Protein AF-A0A933WXY2-F1 (afdb_monomer)

Secondary structure (DSSP, 8-state):
------------------------------PPPPP-----GGGHHHHHHHHHHHHHHHTT--------PPPPPEEEEEEETTEEEEEETTEEEE--S-EEETTTEEE-TTSEEEETTS--EEPPTT-EEETTSEEE-TTS-EEESS-EEEEETTEEEEEETTEEEE-SS-EE-TTS-EE-TTSEEE-TTS-EEEPPTT-EEETTSPEEPPPEEEEEETTEEEEEETTEEEEE-TT-EEE-TTS-EEETTSEEE-TTS-EEEPPTT-EEEE---------------

pLDDT: mean 83.5, std 20.02, range [39.94, 98.56]

Nearest PDB structures (foldseek):
  8rjf-assembly1_C  TM=3.243E-01  e=5.105E+00  Caulobacter vibrioides NA1000
  4j7b-assembly2_E  TM=2.618E-01  e=3.522E+00  Danio rerio
  8rkd-assembly1_B  TM=2.379E-01  e=9.647E+00  Caulobacter vibrioides NA1000

Sequence (285 aa):
MRINQSQLQDHAAVAASRQSAAIFGFQASKHGALPRRRYGVLGSLYQKVLLGILAALCGLLSPLAAADLPPASIEKVMLKEGRLLVVQAGNTRPADAEVVLPQDIRVATNASFRVKDGKPRPLSEGQVLGADGMLTSPDGSVVPVVDHVAVRSGQVTLTKDGESAAVSADVPLGDGSKITRDGYHVAAAGSRVKLLDGQMFKLDGQPIASADTVTLRGGAVRVQKDGSQFAVARGRSLMMNDGTKVFGDGYVVFRDGRTQRLSEGEILTVQGVTRTQSGSRGAGY

Radius of gyration: 31.33 Å; Cα contacts (8 Å, |Δi|>4): 503; chains: 1; bounding box: 113×52×78 Å

Foldseek 3Di:
DDDDDDDDDDDDDDDDDDDDDDDPPPDDDPDDDDDDDDDDPPCVPVVVVVVVVVVVVVVPPDPPPPPCDPQFAWFKWAQAPQFIWTATPNDIDTDPAWDAAPQRWIAGRNQWIFHNPADIDHHDHGWMQGSLQWIADLVRAIDHQAWKWFQAPQFIWTADSNDIDTDPAWQAAQQRWIQGRRQWTQHNVGDIDHDDHQWMAHSNGHTDATWWKWAQAPQWIWIQASHYIDTADAPGWDAHQQRWIAHGRQWIQGPVRDIDRDDHSDMDTDGHDPPPVPPPPDPDD

Mean predicted aligned error: 12.25 Å

Structure (mmCIF, N/CA/C/O backbone):
data_AF-A0A933WXY2-F1
#
_entry.id   AF-A0A933WXY2-F1
#
loop_
_atom_site.group_PDB
_atom_site.id
_atom_site.type_symbol
_atom_site.label_atom_id
_atom_site.label_alt_id
_atom_site.label_comp_id
_atom_site.label_asym_id
_atom_site.label_entity_id
_atom_site.label_seq_id
_atom_site.pdbx_PDB_ins_code
_atom_site.Cartn_x
_atom_site.Cartn_y
_atom_site.Cartn_z
_atom_site.occupancy
_atom_site.B_iso_or_equiv
_atom_site.auth_seq_id
_atom_site.auth_comp_id
_atom_site.auth_asym_id
_atom_site.auth_atom_id
_atom_site.pdbx_PDB_model_num
ATOM 1 N N . MET A 1 1 ? -45.423 -6.480 -37.011 1.00 45.75 1 MET A N 1
ATOM 2 C CA . MET A 1 1 ? -44.654 -5.500 -37.805 1.00 45.75 1 MET A CA 1
ATOM 3 C C . MET A 1 1 ? -43.192 -5.943 -37.760 1.00 45.75 1 MET A C 1
ATOM 5 O O . MET A 1 1 ? -42.583 -5.864 -36.705 1.00 45.75 1 MET A O 1
ATOM 9 N N . ARG A 1 2 ? -42.704 -6.589 -38.829 1.00 44.38 2 ARG A N 1
ATOM 10 C CA . ARG A 1 2 ? -41.343 -7.146 -38.964 1.00 44.38 2 ARG A CA 1
ATOM 11 C C . ARG A 1 2 ? -40.551 -6.217 -39.883 1.00 44.38 2 ARG A C 1
ATOM 13 O O . ARG A 1 2 ? -41.074 -5.874 -40.939 1.00 44.38 2 ARG A O 1
ATOM 20 N N . ILE A 1 3 ? -39.334 -5.835 -39.502 1.00 50.91 3 ILE A N 1
ATOM 21 C CA . ILE A 1 3 ? -38.398 -5.120 -40.380 1.00 50.91 3 ILE A CA 1
ATOM 22 C C . ILE A 1 3 ? -37.092 -5.920 -40.433 1.00 50.91 3 ILE A C 1
ATOM 24 O O . ILE A 1 3 ? -36.619 -6.427 -39.417 1.00 50.91 3 ILE A O 1
ATOM 28 N N . ASN A 1 4 ? -36.617 -6.094 -41.665 1.00 45.25 4 ASN A N 1
ATOM 29 C CA . ASN A 1 4 ? -35.664 -7.084 -42.155 1.00 45.25 4 ASN A CA 1
ATOM 30 C C . ASN A 1 4 ? -34.207 -6.851 -41.729 1.00 45.25 4 ASN A C 1
ATOM 32 O O . ASN A 1 4 ? -33.659 -5.768 -41.914 1.00 45.25 4 ASN A O 1
ATOM 36 N N . GLN A 1 5 ? -33.566 -7.941 -41.300 1.00 50.25 5 GLN A N 1
ATOM 37 C CA . GLN A 1 5 ? -32.127 -8.182 -41.393 1.00 50.25 5 GLN A CA 1
ATOM 38 C C . GLN A 1 5 ? -31.816 -8.803 -42.763 1.00 50.25 5 GLN A C 1
ATOM 40 O O . GLN A 1 5 ? -31.960 -10.008 -42.934 1.00 50.25 5 GLN A O 1
ATOM 45 N N . SER A 1 6 ? -31.405 -8.000 -43.738 1.00 53.59 6 SER A N 1
ATOM 46 C CA . SER A 1 6 ? -30.645 -8.444 -44.918 1.00 53.59 6 SER A CA 1
ATOM 47 C C . SER A 1 6 ? -30.368 -7.225 -45.787 1.00 53.59 6 SER A C 1
ATOM 49 O O . SER A 1 6 ? -31.298 -6.462 -46.023 1.00 53.59 6 SER A O 1
ATOM 51 N N . GLN A 1 7 ? -29.151 -7.125 -46.324 1.00 47.25 7 GLN A N 1
ATOM 52 C CA . GLN A 1 7 ? -28.630 -6.079 -47.222 1.00 47.25 7 GLN A CA 1
ATOM 53 C C . GLN A 1 7 ? -27.861 -4.948 -46.530 1.00 47.25 7 GLN A C 1
ATOM 55 O O . GLN A 1 7 ? -28.384 -3.874 -46.266 1.00 47.25 7 GLN A O 1
ATOM 60 N N . LEU A 1 8 ? -26.575 -5.202 -46.274 1.00 49.22 8 LEU A N 1
ATOM 61 C CA . LEU A 1 8 ? -25.481 -4.577 -47.034 1.00 49.22 8 LEU A CA 1
ATOM 62 C C . LEU A 1 8 ? -24.153 -5.182 -46.549 1.00 49.22 8 LEU A C 1
ATOM 64 O O . LEU A 1 8 ? -23.466 -4.655 -45.678 1.00 49.22 8 LEU A O 1
ATOM 68 N N . GLN A 1 9 ? -23.855 -6.364 -47.091 1.00 51.28 9 GLN A N 1
ATOM 69 C CA . GLN A 1 9 ? -22.476 -6.764 -47.358 1.00 51.28 9 GLN A CA 1
ATOM 70 C C . GLN A 1 9 ? -21.970 -5.966 -48.572 1.00 51.28 9 GLN A C 1
ATOM 72 O O . GLN A 1 9 ? -22.778 -5.465 -49.349 1.00 51.28 9 GLN A O 1
ATOM 77 N N . ASP A 1 10 ? -20.645 -5.926 -48.704 1.00 43.97 10 ASP A N 1
ATOM 78 C CA . ASP A 1 10 ? -19.838 -5.452 -49.838 1.00 43.97 10 ASP A CA 1
ATOM 79 C C . ASP A 1 10 ? -19.224 -4.064 -49.661 1.00 43.97 10 ASP A C 1
ATOM 81 O O . ASP A 1 10 ? -19.810 -3.051 -50.005 1.00 43.97 10 ASP A O 1
ATOM 85 N N . HIS A 1 11 ? -17.987 -4.043 -49.157 1.00 47.06 11 HIS A N 1
ATOM 86 C CA . HIS A 1 11 ? -16.851 -3.485 -49.898 1.00 47.06 11 HIS A CA 1
ATOM 87 C C . HIS A 1 11 ? -15.552 -4.109 -49.372 1.00 47.06 11 HIS A C 1
ATOM 89 O O . HIS A 1 11 ? -15.035 -3.773 -48.306 1.00 47.06 11 HIS A O 1
ATOM 95 N N . ALA A 1 12 ? -15.054 -5.072 -50.144 1.00 39.94 12 ALA A N 1
ATOM 96 C CA . ALA A 1 12 ? -13.735 -5.659 -50.007 1.00 39.94 12 ALA A CA 1
ATOM 97 C C . ALA A 1 12 ? -12.639 -4.728 -50.566 1.00 39.94 12 ALA A C 1
ATOM 99 O O . ALA A 1 12 ? -12.823 -4.091 -51.598 1.00 39.94 12 ALA A O 1
ATOM 100 N N . ALA A 1 13 ? -11.495 -4.744 -49.874 1.00 43.50 13 ALA A N 1
ATOM 101 C CA . ALA A 1 13 ? -10.118 -4.715 -50.381 1.00 43.50 13 ALA A CA 1
ATOM 102 C C . ALA A 1 13 ? -9.686 -3.662 -51.428 1.00 43.50 13 ALA A C 1
ATOM 104 O O . ALA A 1 13 ? -9.945 -3.837 -52.611 1.00 43.50 13 ALA A O 1
ATOM 105 N N . VAL A 1 14 ? -8.806 -2.726 -51.025 1.00 45.62 14 VAL A N 1
ATOM 106 C CA . VAL A 1 14 ? -7.721 -2.194 -51.883 1.00 45.62 14 VAL A CA 1
ATOM 107 C C . VAL A 1 14 ? -6.461 -1.871 -51.055 1.00 45.62 14 VAL A C 1
ATOM 109 O O . VAL A 1 14 ? -6.464 -1.032 -50.163 1.00 45.62 14 VAL A O 1
ATOM 112 N N . ALA A 1 15 ? -5.403 -2.607 -51.394 1.00 39.97 15 ALA A N 1
ATOM 113 C CA . ALA A 1 15 ? -3.960 -2.347 -51.367 1.00 39.97 15 ALA A CA 1
ATOM 114 C C . ALA A 1 15 ? -3.371 -0.995 -50.886 1.00 39.97 15 ALA A C 1
ATOM 116 O O . ALA A 1 15 ? -3.741 0.063 -51.379 1.00 39.97 15 ALA A O 1
ATOM 117 N N . ALA A 1 16 ? -2.294 -1.099 -50.088 1.00 43.72 16 ALA A N 1
ATOM 118 C CA . ALA A 1 16 ? -0.993 -0.392 -50.197 1.00 43.72 16 ALA A CA 1
ATOM 119 C C . ALA A 1 16 ? -0.156 -0.797 -48.956 1.00 43.72 16 ALA A C 1
ATOM 121 O O . ALA A 1 16 ? -0.519 -0.446 -47.844 1.00 43.72 16 ALA A O 1
ATOM 122 N N . SER A 1 17 ? 0.893 -1.632 -48.962 1.00 48.19 17 SER A N 1
ATOM 123 C CA . SER A 1 17 ? 2.092 -1.705 -49.807 1.00 48.19 17 SER A CA 1
ATOM 124 C C . SER A 1 17 ? 2.595 -0.339 -50.255 1.00 48.19 17 SER A C 1
ATOM 126 O O . SER A 1 17 ? 2.174 0.138 -51.306 1.00 48.19 17 SER A O 1
ATOM 128 N N . ARG A 1 18 ? 3.506 0.259 -49.470 1.00 44.09 18 ARG A N 1
ATOM 129 C CA . ARG A 1 18 ? 4.791 0.818 -49.939 1.00 44.09 18 ARG A CA 1
ATOM 130 C C . ARG A 1 18 ? 5.526 1.615 -48.851 1.00 44.09 18 ARG A C 1
ATOM 132 O O . ARG A 1 18 ? 4.967 2.502 -48.229 1.00 44.09 18 ARG A O 1
ATOM 139 N N . GLN A 1 19 ? 6.825 1.322 -48.771 1.00 45.38 19 GLN A N 1
ATOM 140 C CA . GLN A 1 19 ? 7.928 2.275 -48.588 1.00 45.38 19 GLN A CA 1
ATOM 141 C C . GLN A 1 19 ? 8.078 2.981 -47.232 1.00 45.38 19 GLN A C 1
ATOM 143 O O . GLN A 1 19 ? 7.444 3.992 -46.960 1.00 45.38 19 GLN A O 1
ATOM 148 N N . SER A 1 20 ? 9.084 2.548 -46.467 1.00 42.75 20 SER A N 1
ATOM 149 C CA . SER A 1 20 ? 10.122 3.453 -45.939 1.00 42.75 20 SER A CA 1
ATOM 150 C C . SER A 1 20 ? 11.335 2.647 -45.475 1.00 42.75 20 SER A C 1
ATOM 152 O O . SER A 1 20 ? 11.522 2.365 -44.297 1.00 42.75 20 SER A O 1
ATOM 154 N N . ALA A 1 21 ? 12.162 2.260 -46.445 1.00 43.56 21 ALA A N 1
ATOM 155 C CA . ALA A 1 21 ? 13.568 1.976 -46.212 1.00 43.56 21 ALA A CA 1
ATOM 156 C C . ALA A 1 21 ? 14.329 3.302 -46.380 1.00 43.56 21 ALA A C 1
ATOM 158 O O . ALA A 1 21 ? 14.581 3.730 -47.502 1.00 43.56 21 ALA A O 1
ATOM 159 N N . ALA A 1 22 ? 14.650 3.967 -45.272 1.00 49.91 22 ALA A N 1
ATOM 160 C CA . ALA A 1 22 ? 15.684 5.001 -45.209 1.00 49.91 22 ALA A CA 1
ATOM 161 C C . ALA A 1 22 ? 16.888 4.336 -44.522 1.00 49.91 22 ALA A C 1
ATOM 163 O O . ALA A 1 22 ? 16.836 4.025 -43.338 1.00 49.91 22 ALA A O 1
ATOM 164 N N . ILE A 1 23 ? 17.872 3.820 -45.260 1.00 50.62 23 ILE A N 1
ATOM 165 C CA . ILE A 1 23 ? 19.035 4.563 -45.775 1.00 50.62 23 ILE A CA 1
ATOM 166 C C . ILE A 1 23 ? 19.592 5.518 -44.707 1.00 50.62 23 ILE A C 1
ATOM 168 O O . ILE A 1 23 ? 19.509 6.734 -44.831 1.00 50.62 23 ILE A O 1
ATOM 172 N N . PHE A 1 24 ? 20.187 4.956 -43.653 1.00 48.91 24 PHE A N 1
ATOM 173 C CA . PHE A 1 24 ? 21.208 5.655 -42.875 1.00 48.91 24 PHE A CA 1
ATOM 174 C C . PHE A 1 24 ? 22.576 5.273 -43.441 1.00 48.91 24 PHE A C 1
ATOM 176 O O . PHE A 1 24 ? 23.145 4.229 -43.124 1.00 48.91 24 PHE A O 1
ATOM 183 N N . GLY A 1 25 ? 23.070 6.117 -44.348 1.00 46.44 25 GLY A N 1
ATOM 184 C CA . GLY A 1 25 ? 24.440 6.065 -44.835 1.00 46.44 25 GLY A CA 1
ATOM 185 C C . GLY A 1 25 ? 25.398 6.444 -43.710 1.00 46.44 25 GLY A C 1
ATOM 186 O O . GLY A 1 25 ? 25.495 7.609 -43.333 1.00 46.44 25 GLY A O 1
ATOM 187 N N . PHE A 1 26 ? 26.103 5.453 -43.172 1.00 48.25 26 PHE A N 1
ATOM 188 C CA . PHE A 1 26 ? 27.198 5.657 -42.233 1.00 48.25 26 PHE A CA 1
ATOM 189 C C . PHE A 1 26 ? 28.412 6.177 -43.017 1.00 48.25 26 PHE A C 1
ATOM 191 O O . PHE A 1 26 ? 29.132 5.427 -43.676 1.00 48.25 26 PHE A O 1
ATOM 198 N N . GLN A 1 27 ? 28.590 7.496 -43.012 1.00 55.31 27 GLN A N 1
ATOM 199 C CA . GLN A 1 27 ? 29.701 8.174 -43.667 1.00 55.31 27 GLN A CA 1
ATOM 200 C C . GLN A 1 27 ? 30.961 7.994 -42.805 1.00 55.31 27 GLN A C 1
ATOM 202 O O . GLN A 1 27 ? 31.175 8.706 -41.827 1.00 55.31 27 GLN A O 1
ATOM 207 N N . ALA A 1 28 ? 31.790 7.005 -43.147 1.00 51.34 28 ALA A N 1
ATOM 208 C CA . ALA A 1 28 ? 33.095 6.801 -42.528 1.00 51.34 28 ALA A CA 1
ATOM 209 C C . ALA A 1 28 ? 34.026 7.974 -42.883 1.00 51.34 28 ALA A C 1
ATOM 211 O O . ALA A 1 28 ? 34.530 8.073 -44.007 1.00 51.34 28 ALA A O 1
ATOM 212 N N . SER A 1 29 ? 34.250 8.882 -41.932 1.00 54.03 29 SER A N 1
ATOM 213 C CA . SER A 1 29 ? 35.269 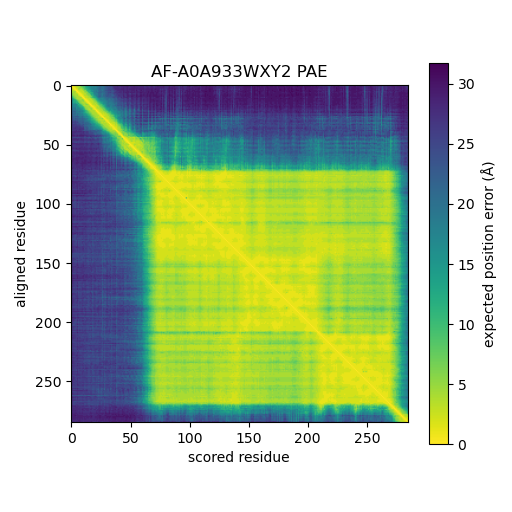9.918 -42.060 1.00 54.03 29 SER A CA 1
ATOM 214 C C . SER A 1 29 ? 36.652 9.266 -41.981 1.00 54.03 29 SER A C 1
ATOM 216 O O . SER A 1 29 ? 37.044 8.637 -40.998 1.00 54.03 29 SER A O 1
ATOM 218 N N . LYS A 1 30 ? 37.404 9.381 -43.078 1.00 57.28 30 LYS A N 1
ATOM 219 C CA . LYS A 1 30 ? 38.818 9.014 -43.144 1.00 57.28 30 LYS A CA 1
ATOM 220 C C . LYS A 1 30 ? 39.591 9.908 -42.175 1.00 57.28 30 LYS A C 1
ATOM 222 O O . LYS A 1 30 ? 39.816 11.082 -42.461 1.00 57.28 30 LYS A O 1
ATOM 227 N N . HIS A 1 31 ? 40.008 9.349 -41.044 1.00 51.06 31 HIS A N 1
ATOM 228 C CA . HIS A 1 31 ? 40.988 9.977 -40.168 1.00 51.06 31 HIS A CA 1
ATOM 229 C C . HIS A 1 31 ? 42.294 10.197 -40.940 1.00 51.06 31 HIS A C 1
ATOM 231 O O . HIS A 1 31 ? 42.936 9.252 -41.401 1.00 51.06 31 HIS A O 1
ATOM 237 N N . GLY A 1 32 ? 42.659 11.469 -41.102 1.00 54.44 32 GLY A N 1
ATOM 238 C CA . GLY A 1 32 ? 43.923 11.891 -41.685 1.00 54.44 32 GLY A CA 1
ATOM 239 C C . GLY A 1 32 ? 45.102 11.355 -40.877 1.00 54.44 32 GLY A C 1
ATOM 240 O O . GLY A 1 32 ? 45.173 11.522 -39.660 1.00 54.44 32 GLY A O 1
ATOM 241 N N . ALA A 1 33 ? 46.028 10.704 -41.576 1.00 55.53 33 ALA A N 1
ATOM 242 C CA . ALA A 1 33 ? 47.300 10.270 -41.029 1.00 55.53 33 ALA A CA 1
ATOM 243 C C . ALA A 1 33 ? 48.138 11.498 -40.641 1.00 55.53 33 ALA A C 1
ATOM 245 O O . ALA A 1 33 ? 48.492 12.317 -41.490 1.00 55.53 33 ALA A O 1
ATOM 246 N N . LEU A 1 34 ? 48.454 11.624 -39.352 1.00 63.62 34 LEU A N 1
ATOM 247 C CA . LEU A 1 34 ? 49.356 12.659 -38.860 1.00 63.62 34 LEU A CA 1
ATOM 248 C C . LEU A 1 34 ? 50.803 12.382 -39.316 1.00 63.62 34 LEU A C 1
ATOM 250 O O . LEU A 1 34 ? 51.242 11.227 -39.338 1.00 63.62 34 LEU A O 1
ATOM 254 N N . PRO A 1 35 ? 51.573 13.430 -39.655 1.00 58.28 35 PRO A N 1
ATOM 255 C CA . PRO A 1 35 ? 52.952 13.295 -40.100 1.00 58.28 35 PRO A CA 1
ATOM 256 C C . PRO A 1 35 ? 53.854 12.778 -38.971 1.00 58.28 35 PRO A C 1
ATOM 258 O O . PRO A 1 35 ? 53.961 13.376 -37.899 1.00 58.28 35 PRO A O 1
ATOM 261 N N . ARG A 1 36 ? 54.561 11.673 -39.238 1.00 50.62 36 ARG A N 1
ATOM 262 C CA . ARG A 1 36 ? 55.622 11.138 -38.372 1.00 50.62 36 ARG A CA 1
ATOM 263 C C . ARG A 1 36 ? 56.812 12.105 -38.345 1.00 50.62 36 ARG A C 1
ATOM 265 O O . ARG A 1 36 ? 57.709 12.019 -39.183 1.00 50.62 36 ARG A O 1
ATOM 272 N N . ARG A 1 37 ? 56.844 13.013 -37.364 1.00 51.78 37 ARG A N 1
ATOM 273 C CA . ARG A 1 37 ? 58.053 13.775 -37.010 1.00 51.78 37 ARG A CA 1
ATOM 274 C C . ARG A 1 37 ? 59.090 12.822 -36.410 1.00 51.78 37 ARG A C 1
ATOM 276 O O . ARG A 1 37 ? 58.864 12.221 -35.364 1.00 51.78 37 ARG A O 1
ATOM 283 N N . ARG A 1 38 ? 60.232 12.692 -37.089 1.00 53.84 38 ARG A N 1
ATOM 284 C CA . ARG A 1 38 ? 61.432 12.019 -36.575 1.00 53.84 38 ARG A CA 1
ATOM 285 C C . ARG A 1 38 ? 62.020 12.871 -35.448 1.00 53.84 38 ARG A C 1
ATOM 287 O O . ARG A 1 38 ? 62.664 13.880 -35.717 1.00 53.84 38 ARG A O 1
ATOM 294 N N . TYR A 1 39 ? 61.771 12.484 -34.200 1.00 53.44 39 TYR A N 1
ATOM 295 C CA . TYR A 1 39 ? 62.457 13.063 -33.048 1.00 53.44 39 TYR A CA 1
ATOM 296 C C . TYR A 1 39 ? 63.877 12.496 -32.980 1.00 53.44 39 TYR A C 1
ATOM 298 O O . TYR A 1 39 ? 64.077 11.287 -32.880 1.00 53.44 39 TYR A O 1
ATOM 306 N N . GLY A 1 40 ? 64.854 13.393 -33.120 1.00 52.75 40 GLY A N 1
ATOM 307 C CA . GLY A 1 40 ? 66.278 13.098 -33.038 1.00 52.75 40 GLY A CA 1
ATOM 308 C C . GLY A 1 40 ? 66.719 12.669 -31.637 1.00 52.75 40 GLY A C 1
ATOM 309 O O . GLY A 1 40 ? 66.047 12.905 -30.636 1.00 52.75 40 GLY A O 1
ATOM 310 N N . VAL A 1 41 ? 67.900 12.059 -31.599 1.00 55.28 41 VAL A N 1
ATOM 311 C CA . VAL A 1 41 ? 68.525 11.287 -30.507 1.00 55.28 41 VAL A CA 1
ATOM 312 C C . VAL A 1 41 ? 68.841 12.109 -29.231 1.00 55.28 41 VAL A C 1
ATOM 314 O O . VAL A 1 41 ? 69.407 11.590 -28.276 1.00 55.28 41 VAL A O 1
ATOM 317 N N . LEU A 1 42 ? 68.399 13.369 -29.138 1.00 50.91 42 LEU A N 1
ATOM 318 C CA . LEU A 1 42 ? 68.563 14.228 -27.953 1.00 50.91 42 LEU A CA 1
ATOM 319 C C . LEU A 1 42 ? 67.476 14.053 -26.864 1.00 50.91 42 LEU A C 1
ATOM 321 O O . LEU A 1 42 ? 67.506 14.752 -25.855 1.00 50.91 42 LEU A O 1
ATOM 325 N N . GLY A 1 43 ? 66.521 13.128 -27.023 1.00 49.03 43 GLY A N 1
ATOM 326 C CA . GLY A 1 43 ? 65.426 12.904 -26.057 1.00 49.03 43 GLY A CA 1
ATOM 327 C C . GLY A 1 43 ? 65.734 11.954 -24.885 1.00 49.03 43 GLY A C 1
ATOM 328 O O . GLY A 1 43 ? 64.938 11.852 -23.954 1.00 49.03 43 GLY A O 1
ATOM 329 N N . SER A 1 44 ? 66.877 11.259 -24.906 1.00 52.75 44 SER A N 1
ATOM 330 C CA . SER A 1 44 ? 67.155 10.131 -23.995 1.00 52.75 44 SER A CA 1
ATOM 331 C C . SER A 1 44 ? 67.401 10.541 -22.534 1.00 52.75 44 SER A C 1
ATOM 333 O O . SER A 1 44 ? 67.026 9.808 -21.618 1.00 52.75 44 SER A O 1
ATOM 335 N N . LEU A 1 45 ? 67.973 11.728 -22.282 1.00 54.50 45 LEU A N 1
ATOM 336 C CA . LEU A 1 45 ? 68.198 12.200 -20.907 1.00 54.50 45 LEU A CA 1
ATOM 337 C C . LEU A 1 45 ? 66.945 12.833 -20.281 1.00 54.50 45 LEU A C 1
ATOM 339 O O . LEU A 1 45 ? 66.630 12.539 -19.129 1.00 54.50 45 LEU A O 1
ATOM 343 N N . TYR A 1 46 ? 66.188 13.636 -21.037 1.00 54.72 46 TYR A N 1
ATOM 344 C CA . TYR A 1 46 ? 64.961 14.270 -20.530 1.00 54.72 46 TYR A CA 1
ATOM 345 C C . TYR A 1 46 ? 63.854 13.253 -20.228 1.00 54.72 46 TYR A C 1
ATOM 347 O O . TYR A 1 46 ? 63.130 13.410 -19.247 1.00 54.72 46 TYR A O 1
ATOM 355 N N . GLN A 1 47 ? 63.763 12.169 -21.005 1.00 55.22 47 GLN A N 1
ATOM 356 C CA . GLN A 1 47 ? 62.791 11.105 -20.760 1.00 55.22 47 GLN A CA 1
ATOM 357 C C . GLN A 1 47 ? 63.049 10.370 -19.437 1.00 55.22 47 GLN A C 1
ATOM 359 O O . GLN A 1 47 ? 62.094 10.018 -18.756 1.00 55.22 47 GLN A O 1
ATOM 364 N N . LYS A 1 48 ? 64.313 10.189 -19.024 1.00 56.16 48 LYS A N 1
ATOM 365 C CA . LYS A 1 48 ? 64.649 9.518 -17.754 1.00 56.16 48 LYS A CA 1
ATOM 366 C C . LYS A 1 48 ? 64.367 10.391 -16.527 1.00 56.16 48 LYS A C 1
ATOM 368 O O . LYS A 1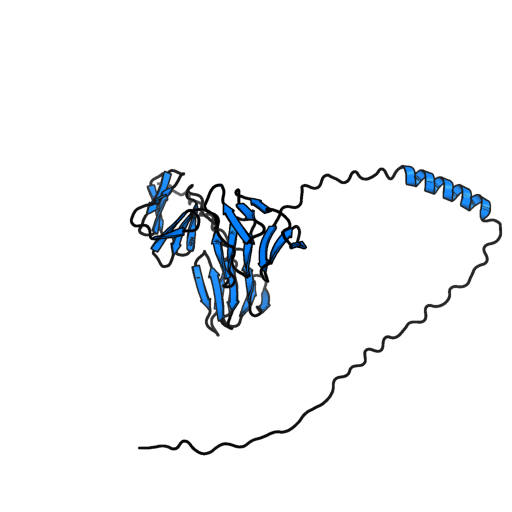 48 ? 63.908 9.870 -15.516 1.00 56.16 48 LYS A O 1
ATOM 373 N N . VAL A 1 49 ? 64.569 11.708 -16.626 1.00 59.69 49 VAL A N 1
ATOM 374 C CA . VAL A 1 49 ? 64.254 12.650 -15.534 1.00 59.69 49 VAL A CA 1
ATOM 375 C C . VAL A 1 49 ? 62.739 12.848 -15.388 1.00 59.69 49 VAL A C 1
ATOM 377 O O . VAL A 1 49 ? 62.229 12.840 -14.269 1.00 59.69 49 VAL A O 1
ATOM 380 N N . LEU A 1 50 ? 61.993 12.923 -16.498 1.00 56.03 50 LEU A N 1
ATOM 381 C CA . LEU A 1 50 ? 60.528 13.009 -16.467 1.00 56.03 50 LEU A CA 1
ATOM 382 C C . LEU A 1 50 ? 59.882 11.717 -15.923 1.00 56.03 50 LEU A C 1
ATOM 384 O O . LEU A 1 50 ? 58.922 11.795 -15.160 1.00 56.03 50 LEU A O 1
ATOM 388 N N . LEU A 1 51 ? 60.432 10.536 -16.250 1.00 56.75 51 LEU A N 1
ATOM 389 C CA . LEU A 1 51 ? 59.959 9.252 -15.709 1.00 56.75 51 LEU A CA 1
ATOM 390 C C . LEU A 1 51 ? 60.192 9.141 -14.191 1.00 56.75 51 LEU A C 1
ATOM 392 O O . LEU A 1 51 ? 59.356 8.585 -13.483 1.00 56.75 51 LEU A O 1
ATOM 396 N N . GLY A 1 52 ? 61.298 9.701 -13.685 1.00 59.06 52 GLY A N 1
ATOM 397 C CA . GLY A 1 52 ? 61.600 9.735 -12.251 1.00 59.06 52 GLY A CA 1
ATOM 398 C C . GLY A 1 52 ? 60.644 10.627 -11.453 1.00 59.06 52 GLY A C 1
ATOM 399 O O . GLY A 1 52 ? 60.180 10.229 -10.387 1.00 59.06 52 GLY A O 1
ATOM 400 N N . ILE A 1 53 ? 60.278 11.797 -11.992 1.00 59.59 53 ILE A N 1
ATOM 401 C CA . ILE A 1 53 ? 59.317 12.711 -11.347 1.00 59.59 53 ILE A CA 1
ATOM 402 C C . ILE A 1 53 ? 57.888 12.141 -11.406 1.00 59.59 53 ILE A C 1
ATOM 404 O O . ILE A 1 53 ? 57.146 12.256 -10.433 1.00 59.59 53 ILE A O 1
ATOM 408 N N . LEU A 1 54 ? 57.509 11.453 -12.492 1.00 53.75 54 LEU A N 1
ATOM 409 C CA . LEU A 1 54 ? 56.200 10.795 -12.599 1.00 53.75 54 LEU A CA 1
ATOM 410 C C . LEU A 1 54 ? 56.058 9.607 -11.626 1.00 53.75 54 LEU A C 1
ATOM 412 O O . LEU A 1 54 ? 54.990 9.408 -11.048 1.00 53.75 54 LEU A O 1
ATOM 416 N N . ALA A 1 55 ? 57.137 8.851 -11.393 1.00 57.28 55 ALA A N 1
ATOM 417 C CA . ALA A 1 55 ? 57.165 7.773 -10.402 1.00 57.28 55 ALA A CA 1
ATOM 418 C C . ALA A 1 55 ? 57.105 8.304 -8.957 1.00 57.28 55 ALA A C 1
ATOM 420 O O . ALA A 1 55 ? 56.424 7.716 -8.119 1.00 57.28 55 ALA A O 1
ATOM 421 N N . ALA A 1 56 ? 57.740 9.449 -8.676 1.00 55.25 56 ALA A N 1
ATOM 422 C CA . ALA A 1 56 ? 57.652 10.108 -7.372 1.00 55.25 56 ALA A CA 1
ATOM 423 C C . ALA A 1 56 ? 56.257 10.707 -7.096 1.00 55.25 56 ALA A C 1
ATOM 425 O O . ALA A 1 56 ? 55.816 10.716 -5.949 1.00 55.25 56 ALA A O 1
ATOM 426 N N . LEU A 1 57 ? 55.521 11.137 -8.131 1.00 51.88 57 LEU A N 1
ATOM 427 C CA . LEU A 1 57 ? 54.139 11.613 -7.985 1.00 51.88 57 LEU A CA 1
ATOM 428 C C . LEU A 1 57 ? 53.118 10.469 -7.815 1.00 51.88 57 LEU A C 1
ATOM 430 O O . LEU A 1 57 ? 52.083 10.665 -7.184 1.00 51.88 57 LEU A O 1
ATOM 434 N N . CYS A 1 58 ? 53.411 9.266 -8.324 1.00 53.94 58 CYS A N 1
ATOM 435 C CA . CYS A 1 58 ? 52.556 8.086 -8.127 1.00 53.94 58 CYS A CA 1
ATOM 436 C C . CYS A 1 58 ? 52.626 7.515 -6.699 1.00 53.94 58 CYS A C 1
ATOM 438 O O . CYS A 1 58 ? 51.701 6.824 -6.283 1.00 53.94 58 CYS A O 1
ATOM 440 N N . GLY A 1 59 ? 53.676 7.828 -5.928 1.00 54.34 59 GLY A N 1
ATOM 441 C CA . GLY A 1 59 ? 53.819 7.398 -4.530 1.00 54.34 59 GLY A CA 1
ATOM 442 C C . GLY A 1 59 ? 52.927 8.141 -3.526 1.00 54.34 59 GLY A C 1
ATOM 443 O O . GLY A 1 59 ? 52.853 7.731 -2.372 1.00 54.34 59 GLY A O 1
ATOM 444 N N . LEU A 1 60 ? 52.245 9.213 -3.949 1.00 52.97 60 LEU A N 1
ATOM 445 C CA . LEU A 1 60 ? 51.288 9.969 -3.125 1.00 52.97 60 LEU A CA 1
ATOM 446 C C . LEU A 1 60 ? 49.819 9.646 -3.440 1.00 52.97 60 LEU A C 1
ATOM 448 O O . LEU A 1 60 ? 48.927 10.182 -2.783 1.00 52.97 60 LEU A O 1
ATOM 452 N N . LEU A 1 61 ? 49.544 8.739 -4.386 1.00 55.12 61 LEU A N 1
ATOM 453 C CA . LEU A 1 61 ? 48.233 8.096 -4.481 1.00 55.12 61 LEU A CA 1
ATOM 454 C C . LEU A 1 61 ? 48.159 6.984 -3.434 1.00 55.12 61 LEU A C 1
ATOM 456 O O . LEU A 1 61 ? 48.230 5.795 -3.743 1.00 55.12 61 LEU A O 1
ATOM 460 N N . SER A 1 62 ? 48.019 7.387 -2.171 1.00 65.31 62 SER A N 1
ATOM 461 C CA . SER A 1 62 ? 47.503 6.499 -1.134 1.00 65.31 62 SER A CA 1
ATOM 462 C C . SER A 1 62 ? 46.243 5.810 -1.668 1.00 65.31 62 SER A C 1
ATOM 464 O O . SER A 1 62 ? 45.441 6.476 -2.337 1.00 65.31 62 SER A O 1
ATOM 466 N N . PRO A 1 63 ? 46.023 4.512 -1.387 1.00 64.44 63 PRO A N 1
ATOM 467 C CA . PRO A 1 63 ? 44.723 3.919 -1.639 1.00 64.44 63 PRO A CA 1
ATOM 468 C C . PRO A 1 63 ? 43.717 4.784 -0.885 1.00 64.44 63 PRO A C 1
ATOM 470 O O . PRO A 1 63 ? 43.793 4.891 0.340 1.00 64.44 63 PRO A O 1
ATOM 473 N N . LEU A 1 64 ? 42.821 5.460 -1.614 1.00 63.19 64 LEU A N 1
ATOM 474 C CA . LEU A 1 64 ? 41.591 5.955 -1.020 1.00 63.19 64 LEU A CA 1
ATOM 475 C C . LEU A 1 64 ? 40.975 4.719 -0.383 1.00 63.19 64 LEU A C 1
ATOM 477 O O . LEU A 1 64 ? 40.490 3.839 -1.095 1.00 63.19 64 LEU A O 1
ATOM 481 N N . ALA A 1 65 ? 41.120 4.613 0.940 1.00 62.94 65 ALA A N 1
ATOM 482 C CA . ALA A 1 65 ? 40.451 3.611 1.734 1.00 62.94 65 ALA A CA 1
ATOM 483 C C . ALA A 1 65 ? 39.013 3.625 1.241 1.00 62.94 65 ALA A C 1
ATOM 485 O O . ALA A 1 65 ? 38.389 4.691 1.245 1.00 62.94 65 ALA A O 1
ATOM 486 N N . ALA A 1 66 ? 38.565 2.494 0.691 1.00 68.44 66 ALA A N 1
ATOM 487 C CA . ALA A 1 66 ? 37.188 2.321 0.287 1.00 68.44 66 ALA A CA 1
ATOM 488 C C . ALA A 1 66 ? 36.374 2.713 1.513 1.00 68.44 66 ALA A C 1
ATOM 490 O O . ALA A 1 66 ? 36.405 2.008 2.522 1.00 68.44 66 ALA A O 1
ATOM 491 N N . ALA A 1 67 ? 35.796 3.916 1.472 1.00 67.75 67 ALA A N 1
ATOM 492 C CA . ALA A 1 67 ? 34.953 4.390 2.542 1.00 67.75 67 ALA A CA 1
ATOM 493 C C . ALA A 1 67 ? 33.920 3.289 2.727 1.00 67.75 67 ALA A C 1
ATOM 495 O O . ALA A 1 67 ? 33.347 2.831 1.734 1.00 67.75 67 ALA A O 1
ATOM 496 N N . ASP A 1 68 ? 33.795 2.816 3.961 1.00 69.81 68 ASP A N 1
ATOM 497 C CA . ASP A 1 68 ? 32.884 1.753 4.355 1.00 69.81 68 ASP A CA 1
ATOM 498 C C . ASP A 1 68 ? 31.465 2.284 4.131 1.00 69.81 68 ASP A C 1
ATOM 500 O O . ASP A 1 68 ? 30.838 2.887 5.004 1.00 69.81 68 ASP A O 1
ATOM 504 N N . LEU A 1 69 ? 31.028 2.239 2.870 1.00 67.94 69 LEU A N 1
ATOM 505 C CA . LEU A 1 69 ? 29.719 2.695 2.468 1.00 67.94 69 LEU A CA 1
ATOM 506 C C . LEU A 1 69 ? 28.750 1.761 3.179 1.00 67.94 69 LEU A C 1
ATOM 508 O O . LEU A 1 69 ? 28.903 0.540 3.064 1.00 67.94 69 LEU A O 1
ATOM 512 N N . PRO A 1 70 ? 27.772 2.310 3.918 1.00 74.25 70 PRO A N 1
ATOM 513 C CA . PRO A 1 70 ? 26.803 1.480 4.600 1.00 74.25 70 PRO A CA 1
ATOM 514 C C . PRO A 1 70 ? 26.204 0.512 3.575 1.00 74.25 70 PRO A C 1
ATOM 516 O O . PRO A 1 70 ? 25.944 0.924 2.436 1.00 74.25 70 PRO A O 1
ATOM 519 N N . PRO A 1 71 ? 26.026 -0.769 3.939 1.00 75.69 71 PRO A N 1
ATOM 520 C CA . PRO A 1 71 ? 25.494 -1.760 3.019 1.00 75.69 71 PRO A CA 1
ATOM 521 C C . PRO A 1 71 ? 24.211 -1.206 2.407 1.00 75.69 71 PRO A C 1
ATOM 523 O O . PRO A 1 71 ? 23.320 -0.761 3.134 1.00 75.69 71 PRO A O 1
ATOM 526 N N . ALA A 1 72 ? 24.154 -1.169 1.073 1.00 83.50 72 ALA A N 1
ATOM 527 C CA . ALA A 1 72 ? 23.025 -0.580 0.365 1.00 83.50 72 ALA A CA 1
ATOM 528 C C . ALA A 1 72 ? 21.726 -1.204 0.891 1.00 83.50 72 ALA A C 1
ATOM 530 O O . ALA A 1 72 ? 21.586 -2.429 0.902 1.00 83.50 72 ALA A O 1
ATOM 531 N N . SER A 1 73 ? 20.794 -0.387 1.372 1.00 92.56 73 SER A N 1
ATOM 532 C CA . SER A 1 73 ? 19.533 -0.895 1.898 1.00 92.56 73 SER A CA 1
ATOM 533 C C . SER A 1 73 ? 18.710 -1.517 0.769 1.00 92.56 73 SER A C 1
ATOM 535 O O . SER A 1 73 ? 18.703 -1.043 -0.368 1.00 92.56 73 SER A O 1
ATOM 537 N N . ILE A 1 74 ? 18.035 -2.623 1.073 1.00 96.31 74 ILE A N 1
ATOM 538 C CA . ILE A 1 74 ? 17.107 -3.252 0.135 1.00 96.31 74 ILE A CA 1
ATOM 539 C C . ILE A 1 74 ? 15.871 -2.361 0.038 1.00 96.31 74 ILE A C 1
ATOM 541 O O . ILE A 1 74 ? 15.284 -2.006 1.057 1.00 96.31 74 ILE A O 1
ATOM 545 N N . GLU A 1 75 ? 15.485 -1.998 -1.182 1.00 96.88 75 GLU A N 1
ATOM 546 C CA . GLU A 1 75 ? 14.376 -1.074 -1.433 1.00 96.88 75 GLU A CA 1
ATOM 547 C C . GLU A 1 75 ? 13.035 -1.806 -1.476 1.00 96.88 75 GLU A C 1
ATOM 549 O O . GLU A 1 75 ? 12.037 -1.334 -0.931 1.00 96.88 75 GLU A O 1
ATOM 554 N N . LYS A 1 76 ? 12.999 -2.955 -2.159 1.00 97.62 76 LYS A N 1
ATOM 555 C CA . LYS A 1 76 ? 11.795 -3.772 -2.330 1.00 97.62 76 LYS A CA 1
ATOM 556 C C . LYS A 1 76 ? 12.131 -5.190 -2.773 1.00 97.62 76 LYS A C 1
ATOM 558 O O . LYS A 1 76 ? 13.190 -5.451 -3.347 1.00 97.62 76 LYS A O 1
ATOM 563 N N . VAL A 1 77 ? 11.176 -6.082 -2.560 1.00 98.31 77 VAL A N 1
ATOM 564 C CA . VAL A 1 77 ? 11.177 -7.462 -3.044 1.00 98.31 77 VAL A CA 1
ATOM 565 C C . VAL A 1 77 ? 9.938 -7.670 -3.911 1.00 98.31 77 VAL A C 1
ATOM 567 O O . VAL A 1 77 ? 8.880 -7.124 -3.614 1.00 98.31 77 VAL A O 1
ATOM 570 N N . MET A 1 78 ? 10.041 -8.432 -4.995 1.00 98.25 78 MET A N 1
ATOM 571 C CA . MET A 1 78 ? 8.900 -8.745 -5.858 1.00 98.25 78 MET A CA 1
ATOM 572 C C . MET A 1 78 ? 8.932 -10.190 -6.333 1.00 98.25 78 MET A C 1
ATOM 574 O O . MET A 1 78 ? 10.007 -10.752 -6.535 1.00 98.25 78 MET A O 1
ATOM 578 N N . LEU A 1 79 ? 7.757 -10.778 -6.535 1.00 98.38 79 LEU A N 1
ATOM 579 C CA . LEU A 1 79 ? 7.627 -12.085 -7.170 1.00 98.38 79 LEU A CA 1
ATOM 580 C C . LEU A 1 79 ? 7.302 -11.880 -8.650 1.00 98.38 79 LEU A C 1
ATOM 582 O O . LEU A 1 79 ? 6.265 -11.300 -8.972 1.00 98.38 79 LEU A O 1
ATOM 586 N N . LYS A 1 80 ? 8.193 -12.326 -9.537 1.00 97.81 80 LYS A N 1
ATOM 587 C CA . LYS A 1 80 ? 7.999 -12.242 -10.986 1.00 97.81 80 LYS A CA 1
ATOM 588 C C . LYS A 1 80 ? 8.443 -13.529 -11.669 1.00 97.81 80 LYS A C 1
ATOM 590 O O . LYS A 1 80 ? 9.554 -13.997 -11.436 1.00 97.81 80 LYS A O 1
ATOM 595 N N . GLU A 1 81 ? 7.594 -14.075 -12.531 1.00 97.19 81 GLU A N 1
ATOM 596 C CA . GLU A 1 81 ? 7.794 -15.336 -13.249 1.00 97.19 81 GLU A CA 1
ATOM 597 C C . GLU A 1 81 ? 8.144 -16.487 -12.287 1.00 97.19 81 GLU A C 1
ATOM 599 O O . GLU A 1 81 ? 9.028 -17.304 -12.551 1.00 97.19 81 GLU A O 1
ATOM 604 N N . GLY A 1 82 ? 7.491 -16.513 -11.117 1.00 96.81 82 GLY A N 1
ATOM 605 C CA . GLY A 1 82 ? 7.765 -17.487 -10.056 1.00 96.81 82 GLY A CA 1
ATOM 606 C C . GLY A 1 82 ? 9.135 -17.339 -9.379 1.00 96.81 82 GLY A C 1
ATOM 607 O O . GLY A 1 82 ? 9.523 -18.210 -8.603 1.00 96.81 82 GLY A O 1
ATOM 608 N N . ARG A 1 83 ? 9.882 -16.261 -9.652 1.00 97.88 83 ARG A N 1
ATOM 609 C CA . ARG A 1 83 ? 11.182 -15.967 -9.035 1.00 97.88 83 ARG A CA 1
ATOM 610 C C . ARG A 1 83 ? 11.084 -14.768 -8.107 1.00 97.88 83 ARG A C 1
ATOM 612 O O . ARG A 1 83 ? 10.552 -13.720 -8.472 1.00 97.88 83 ARG A O 1
ATOM 619 N N . LEU A 1 84 ? 11.644 -14.916 -6.911 1.00 98.50 84 LEU A N 1
ATOM 620 C CA . LEU A 1 84 ? 11.786 -13.811 -5.978 1.00 98.50 84 LEU A CA 1
ATOM 621 C C . LEU A 1 84 ? 12.950 -12.920 -6.423 1.00 98.50 84 LEU A C 1
ATOM 623 O O . LEU A 1 84 ? 14.088 -13.380 -6.531 1.00 98.50 84 LEU A O 1
ATOM 627 N N . LEU A 1 85 ? 12.661 -11.652 -6.686 1.00 98.56 85 LEU A N 1
ATOM 628 C CA . LEU A 1 85 ? 13.628 -10.645 -7.103 1.00 98.56 85 LEU A CA 1
ATOM 629 C C . LEU A 1 85 ? 13.773 -9.582 -6.014 1.00 98.56 85 LEU A C 1
ATOM 631 O O . LEU A 1 85 ? 12.787 -9.115 -5.447 1.00 98.56 85 LEU A O 1
ATOM 635 N N . VAL A 1 86 ? 15.008 -9.170 -5.758 1.00 98.31 86 VAL A N 1
ATOM 636 C CA . VAL A 1 86 ? 15.379 -8.105 -4.825 1.00 98.31 86 VAL A CA 1
ATOM 637 C C . VAL A 1 86 ? 15.835 -6.900 -5.627 1.00 98.31 86 VAL A C 1
ATOM 639 O O . VAL A 1 86 ? 16.638 -7.040 -6.552 1.00 98.31 86 VAL A O 1
ATOM 642 N N . VAL A 1 87 ? 15.349 -5.720 -5.251 1.00 97.88 87 VAL A N 1
ATOM 643 C CA . VAL A 1 87 ? 15.816 -4.447 -5.797 1.00 97.88 87 VAL A CA 1
ATOM 644 C C . VAL A 1 87 ? 16.642 -3.722 -4.742 1.00 97.88 87 VAL A C 1
ATOM 646 O O . VAL A 1 87 ? 16.168 -3.469 -3.632 1.00 97.88 87 VAL A O 1
ATOM 649 N N . GLN A 1 88 ? 17.885 -3.406 -5.090 1.00 96.31 88 GLN A N 1
ATOM 650 C CA . GLN A 1 88 ? 18.861 -2.770 -4.209 1.00 96.31 88 GLN A CA 1
ATOM 651 C C . GLN A 1 88 ? 19.669 -1.754 -5.021 1.00 96.31 88 GLN A C 1
ATOM 653 O O . GLN A 1 88 ? 20.346 -2.131 -5.981 1.00 96.31 88 GLN A O 1
ATOM 658 N N . ALA A 1 89 ? 19.584 -0.472 -4.655 1.00 93.81 89 ALA A N 1
ATOM 659 C CA . ALA A 1 89 ? 20.195 0.634 -5.395 1.00 93.81 89 ALA A CA 1
ATOM 660 C C . ALA A 1 89 ? 19.810 0.625 -6.890 1.00 93.81 89 ALA A C 1
ATOM 662 O O . ALA A 1 89 ? 20.667 0.701 -7.771 1.00 93.81 89 ALA A O 1
ATOM 663 N N . GLY A 1 90 ? 18.520 0.427 -7.180 1.00 93.94 90 GLY A N 1
ATOM 664 C CA . GLY A 1 90 ? 17.981 0.309 -8.543 1.00 93.94 90 GLY A CA 1
ATOM 665 C C . GLY A 1 90 ? 18.347 -0.970 -9.315 1.00 93.94 90 GLY A C 1
ATOM 666 O O . GLY A 1 90 ? 17.764 -1.228 -10.369 1.00 93.94 90 GLY A O 1
ATOM 667 N N . ASN A 1 91 ? 19.253 -1.810 -8.806 1.00 96.00 91 ASN A N 1
ATOM 668 C CA . ASN A 1 91 ? 19.620 -3.072 -9.447 1.00 96.00 91 ASN A CA 1
ATOM 669 C C . ASN A 1 91 ? 18.669 -4.187 -9.021 1.00 96.00 91 ASN A C 1
ATOM 671 O O . ASN A 1 91 ? 18.428 -4.380 -7.832 1.00 96.00 91 ASN A O 1
ATOM 675 N N . THR A 1 92 ? 18.162 -4.945 -9.994 1.00 97.94 92 THR A N 1
ATOM 676 C CA . THR A 1 92 ? 17.285 -6.098 -9.746 1.00 97.94 92 THR A CA 1
ATOM 677 C C . THR A 1 92 ? 18.079 -7.392 -9.879 1.00 97.94 92 THR A C 1
ATOM 679 O O . THR A 1 92 ? 18.709 -7.621 -10.911 1.00 97.94 92 THR A O 1
ATOM 682 N N . ARG A 1 93 ? 18.031 -8.255 -8.861 1.00 97.75 93 ARG A N 1
ATOM 683 C CA . ARG A 1 93 ? 18.681 -9.576 -8.868 1.00 97.75 93 ARG A CA 1
ATOM 684 C C . ARG A 1 93 ? 17.806 -10.643 -8.205 1.00 97.75 93 ARG A C 1
ATOM 686 O O . ARG A 1 93 ? 16.977 -10.288 -7.371 1.00 97.75 93 ARG A O 1
ATOM 693 N N . PRO A 1 94 ? 17.972 -11.932 -8.537 1.00 98.25 94 PRO A N 1
ATOM 694 C CA . PRO A 1 94 ? 17.339 -13.015 -7.789 1.00 98.25 94 PRO A CA 1
ATOM 695 C C . PRO A 1 94 ? 17.712 -12.992 -6.299 1.00 98.25 94 PRO A C 1
ATOM 697 O O . PRO A 1 94 ? 18.809 -12.568 -5.927 1.00 98.25 94 PRO A O 1
ATOM 700 N N . ALA A 1 95 ? 16.784 -13.421 -5.445 1.00 97.88 95 ALA A N 1
ATOM 701 C CA . ALA A 1 95 ? 17.025 -13.597 -4.018 1.00 97.88 95 ALA A CA 1
ATOM 702 C C . ALA A 1 95 ? 17.663 -14.969 -3.742 1.00 97.88 95 ALA A C 1
ATOM 704 O O . ALA A 1 95 ? 16.987 -15.992 -3.832 1.00 97.88 95 ALA A O 1
ATOM 705 N N . ASP A 1 96 ? 18.939 -14.985 -3.356 1.00 97.12 96 ASP A N 1
ATOM 706 C CA . ASP A 1 96 ? 19.669 -16.230 -3.053 1.00 97.12 96 ASP A CA 1
ATOM 707 C C . ASP A 1 96 ? 19.611 -16.626 -1.562 1.00 97.12 96 ASP A C 1
ATOM 709 O O . ASP A 1 96 ? 20.021 -17.722 -1.184 1.00 97.12 96 ASP A O 1
ATOM 713 N N . ALA A 1 97 ? 19.103 -15.742 -0.697 1.00 97.38 97 ALA A N 1
ATOM 714 C CA . ALA A 1 97 ? 18.994 -15.940 0.750 1.00 97.38 97 ALA A CA 1
ATOM 715 C C . ALA A 1 97 ? 17.746 -15.240 1.322 1.00 97.38 97 ALA A C 1
ATOM 717 O O . ALA A 1 97 ? 17.078 -14.485 0.612 1.00 97.38 97 ALA A O 1
ATOM 718 N N . GLU A 1 98 ? 17.435 -15.483 2.606 1.00 97.88 98 GLU A N 1
ATOM 719 C CA . GLU A 1 98 ? 16.393 -14.731 3.329 1.00 97.88 98 GLU A CA 1
ATOM 720 C C . GLU A 1 98 ? 16.726 -13.232 3.288 1.00 97.88 98 GLU A C 1
ATOM 722 O O . GLU A 1 98 ? 17.844 -12.813 3.591 1.00 97.88 98 GLU A O 1
ATOM 727 N N . VAL A 1 99 ? 15.742 -12.424 2.903 1.00 97.81 99 VAL A N 1
ATOM 728 C CA . VAL A 1 99 ? 15.847 -10.968 2.843 1.00 97.81 99 VAL A CA 1
ATOM 729 C C . VAL A 1 99 ? 15.181 -10.376 4.074 1.00 97.81 99 VAL A C 1
ATOM 731 O O . VAL A 1 99 ? 14.029 -10.689 4.370 1.00 97.81 99 VAL A O 1
ATOM 734 N N . VAL A 1 100 ? 15.888 -9.485 4.765 1.00 97.31 100 VAL A N 1
ATOM 735 C CA . VAL A 1 100 ? 15.340 -8.730 5.895 1.00 97.31 100 VAL A CA 1
ATOM 736 C C . VAL A 1 100 ? 15.100 -7.292 5.452 1.00 97.31 100 VAL A C 1
ATOM 738 O O . VAL A 1 100 ? 16.031 -6.579 5.082 1.00 97.31 100 VAL A O 1
ATOM 741 N N . LEU A 1 101 ? 13.836 -6.887 5.470 1.00 97.38 101 LEU A N 1
ATOM 742 C CA . LEU A 1 101 ? 13.389 -5.515 5.263 1.00 97.38 101 LEU A CA 1
ATOM 743 C C . LEU A 1 101 ? 13.181 -4.832 6.634 1.00 97.38 101 LEU A C 1
ATOM 745 O O . LEU A 1 101 ? 13.142 -5.511 7.666 1.00 97.38 101 LEU A O 1
ATOM 749 N N . PRO A 1 102 ? 13.037 -3.494 6.680 1.00 95.81 102 PRO A N 1
ATOM 750 C CA . PRO A 1 102 ? 12.667 -2.785 7.905 1.00 95.81 102 PRO A CA 1
ATOM 751 C C . PRO A 1 102 ? 11.381 -3.328 8.549 1.00 95.81 102 PRO A C 1
ATOM 753 O O . PRO A 1 102 ? 10.591 -4.007 7.901 1.00 95.81 102 PRO A O 1
ATOM 756 N N . GLN A 1 103 ? 11.145 -2.984 9.821 1.00 94.00 103 GLN A N 1
ATOM 757 C CA . GLN A 1 103 ? 9.971 -3.426 10.602 1.00 94.00 103 GLN A CA 1
ATOM 758 C C . GLN A 1 103 ? 9.914 -4.949 10.844 1.00 94.00 103 GLN A C 1
ATOM 760 O O . GLN A 1 103 ? 8.831 -5.524 10.957 1.00 94.00 103 GLN A O 1
ATOM 765 N N . ASP A 1 104 ? 11.084 -5.592 10.926 1.00 96.12 104 ASP A N 1
ATOM 766 C CA . ASP A 1 104 ? 11.244 -7.036 11.153 1.00 96.12 104 ASP A CA 1
ATOM 767 C C . ASP A 1 104 ? 10.513 -7.897 10.114 1.00 96.12 104 ASP A C 1
ATOM 769 O O . ASP A 1 104 ? 9.984 -8.972 10.412 1.00 96.12 104 ASP A O 1
ATOM 773 N N . ILE A 1 105 ? 10.460 -7.412 8.874 1.00 97.81 105 ILE A N 1
ATOM 774 C CA . ILE A 1 105 ? 9.848 -8.128 7.763 1.00 97.81 105 ILE A CA 1
ATOM 775 C C . ILE A 1 105 ? 10.902 -9.063 7.171 1.00 97.81 105 ILE A C 1
ATOM 777 O O . ILE A 1 105 ? 11.919 -8.620 6.637 1.00 97.81 105 ILE A O 1
ATOM 781 N N . ARG A 1 106 ? 10.655 -10.369 7.240 1.00 98.12 106 ARG A N 1
ATOM 782 C CA . ARG A 1 106 ? 11.548 -11.397 6.690 1.00 98.12 106 ARG A CA 1
ATOM 783 C C . ARG A 1 106 ? 10.894 -12.053 5.492 1.00 98.12 106 ARG A C 1
ATOM 785 O O . ARG A 1 106 ? 9.773 -12.542 5.618 1.00 98.12 106 ARG A O 1
ATOM 792 N N . VAL A 1 107 ? 11.592 -12.088 4.363 1.00 98.44 107 VAL A N 1
ATOM 793 C CA . VAL A 1 107 ? 11.131 -12.701 3.115 1.00 98.44 107 VAL A CA 1
ATOM 794 C C . VAL A 1 107 ? 12.025 -13.892 2.783 1.00 98.44 107 VAL A C 1
ATOM 796 O O . VAL A 1 107 ? 13.219 -13.738 2.533 1.00 98.44 107 VAL A O 1
ATOM 799 N N . ALA A 1 108 ? 11.448 -15.087 2.793 1.00 98.44 108 ALA A N 1
ATOM 800 C CA . ALA A 1 108 ? 12.119 -16.329 2.446 1.00 98.44 108 ALA A CA 1
ATOM 801 C C . ALA A 1 108 ? 12.163 -16.535 0.923 1.00 98.44 108 ALA A C 1
ATOM 803 O O . ALA A 1 108 ? 11.310 -16.049 0.181 1.00 98.44 108 ALA A O 1
ATOM 804 N N . THR A 1 109 ? 13.136 -17.318 0.452 1.00 98.00 109 THR A N 1
ATOM 805 C CA . THR A 1 109 ? 13.385 -17.577 -0.981 1.00 98.00 109 THR A CA 1
ATOM 806 C C . THR A 1 109 ? 12.246 -18.319 -1.686 1.00 98.00 109 THR A C 1
ATOM 808 O O . THR A 1 109 ? 12.113 -18.228 -2.902 1.00 98.00 109 THR A O 1
ATOM 811 N N . ASN A 1 110 ? 11.369 -18.988 -0.933 1.00 97.88 110 ASN A N 1
ATOM 812 C CA . ASN A 1 110 ? 10.133 -19.599 -1.432 1.00 97.88 110 ASN A CA 1
ATOM 813 C C . ASN A 1 110 ? 8.985 -18.587 -1.641 1.00 97.88 110 ASN A C 1
ATOM 815 O O . ASN A 1 110 ? 7.825 -18.989 -1.709 1.00 97.88 110 ASN A O 1
ATOM 819 N N . ALA A 1 111 ? 9.300 -17.289 -1.689 1.00 98.00 111 ALA A N 1
ATOM 820 C CA . ALA A 1 111 ? 8.352 -16.189 -1.829 1.00 98.00 111 ALA A CA 1
ATOM 821 C C . ALA A 1 111 ? 7.299 -16.114 -0.710 1.00 98.00 111 ALA A C 1
ATOM 823 O O . ALA A 1 111 ? 6.204 -15.602 -0.921 1.00 98.00 111 ALA A O 1
ATOM 824 N N . SER A 1 112 ? 7.621 -16.588 0.495 1.00 98.19 112 SER A N 1
ATOM 825 C CA . SER A 1 112 ? 6.821 -16.319 1.695 1.00 98.19 112 SER A CA 1
ATOM 826 C C . SER A 1 112 ? 7.460 -15.221 2.541 1.00 98.19 112 SER A C 1
ATOM 828 O O . SER A 1 112 ? 8.678 -15.068 2.550 1.00 98.19 112 SER A O 1
ATOM 830 N N . PHE A 1 113 ? 6.653 -14.444 3.258 1.00 98.31 113 PHE A N 1
ATOM 831 C CA . PHE A 1 113 ? 7.128 -13.418 4.175 1.00 98.31 113 PHE A CA 1
ATOM 832 C C . PHE A 1 113 ? 6.392 -13.462 5.514 1.00 98.31 113 PHE A C 1
ATOM 834 O O . PHE A 1 113 ? 5.240 -13.883 5.604 1.00 98.31 113 PHE A O 1
AT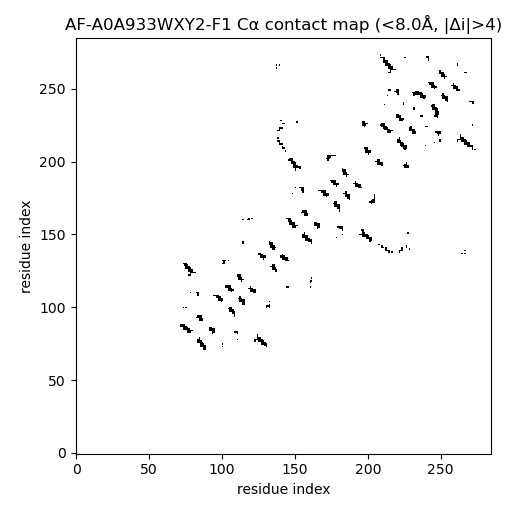OM 841 N N . ARG A 1 114 ? 7.060 -12.999 6.566 1.00 97.75 114 ARG A N 1
ATOM 842 C CA . ARG A 1 114 ? 6.511 -12.824 7.919 1.00 97.75 114 ARG A CA 1
ATOM 843 C C . ARG A 1 114 ? 6.887 -11.446 8.443 1.00 97.75 114 ARG A C 1
ATOM 845 O O . ARG A 1 114 ? 7.880 -10.868 8.007 1.00 97.75 114 ARG A O 1
ATOM 852 N N . VAL A 1 115 ? 6.085 -10.930 9.363 1.00 97.38 115 VAL A N 1
ATOM 853 C CA . VAL A 1 115 ? 6.324 -9.647 10.032 1.00 97.38 115 VAL A CA 1
ATOM 854 C C . VAL A 1 115 ? 6.508 -9.959 11.506 1.00 97.38 115 VAL A C 1
ATOM 856 O O . VAL A 1 115 ? 5.591 -10.510 12.115 1.00 97.38 115 VAL A O 1
ATOM 859 N N . LYS A 1 116 ? 7.685 -9.654 12.064 1.00 94.88 116 LYS A N 1
ATOM 860 C CA . LYS A 1 116 ? 8.084 -10.104 13.408 1.00 94.88 116 LYS A CA 1
ATOM 861 C C . LYS A 1 116 ? 7.929 -11.632 13.527 1.00 94.88 116 LYS A C 1
ATOM 863 O O . LYS A 1 116 ? 8.340 -12.364 12.625 1.00 94.88 116 LYS A O 1
ATOM 868 N N . ASP A 1 117 ? 7.291 -12.095 14.599 1.00 93.00 117 ASP A N 1
ATOM 869 C CA . ASP A 1 117 ? 6.986 -13.504 14.870 1.00 93.00 117 ASP A CA 1
ATOM 870 C C . ASP A 1 117 ? 5.581 -13.921 14.391 1.00 93.00 117 ASP A C 1
ATOM 872 O O . ASP A 1 117 ? 5.043 -14.937 14.827 1.00 93.00 117 ASP A O 1
ATOM 876 N N . GLY A 1 118 ? 4.973 -13.129 13.501 1.00 94.50 118 GLY A N 1
ATOM 877 C CA . GLY A 1 118 ? 3.656 -13.407 12.938 1.00 94.50 118 GLY A CA 1
ATOM 878 C C . GLY A 1 118 ? 3.631 -14.591 11.965 1.00 94.50 118 GLY A C 1
ATOM 879 O O . GLY A 1 118 ? 4.652 -15.189 11.603 1.00 94.50 118 GLY A O 1
ATOM 880 N N . LYS A 1 119 ? 2.426 -14.916 11.489 1.00 96.38 119 LYS A N 1
ATOM 881 C CA . LYS A 1 119 ? 2.183 -16.033 10.562 1.00 96.38 119 LYS A CA 1
ATOM 882 C C . LYS A 1 119 ? 2.870 -15.809 9.196 1.00 96.38 119 LYS A C 1
ATOM 884 O O . LYS A 1 119 ? 2.779 -14.709 8.642 1.00 96.38 119 LYS A O 1
ATOM 889 N N . PRO A 1 120 ? 3.511 -16.837 8.599 1.00 97.44 120 PRO A N 1
ATOM 890 C CA . PRO A 1 120 ? 4.019 -16.759 7.230 1.00 97.44 120 PRO A CA 1
ATOM 891 C C . PRO A 1 120 ? 2.895 -16.553 6.206 1.00 97.44 120 PRO A C 1
ATOM 893 O O . PRO A 1 120 ? 1.859 -17.218 6.264 1.00 97.44 120 PRO A O 1
ATOM 896 N N . ARG A 1 121 ? 3.122 -15.666 5.235 1.00 97.50 121 ARG A N 1
ATOM 897 C CA . ARG A 1 121 ? 2.181 -15.312 4.163 1.00 97.50 121 ARG A CA 1
ATOM 898 C C . ARG A 1 121 ? 2.856 -15.435 2.797 1.00 97.50 121 ARG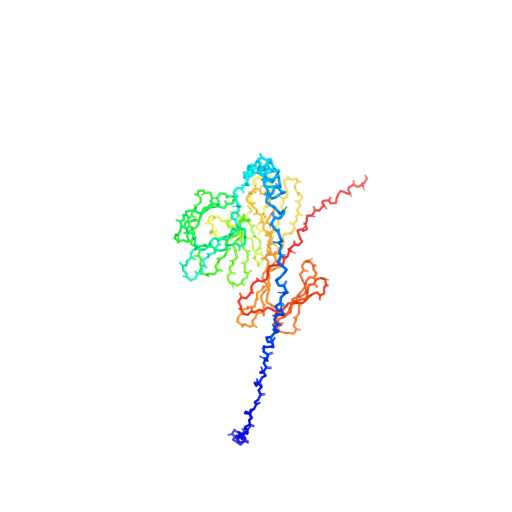 A C 1
ATOM 900 O O . ARG A 1 121 ? 3.994 -14.993 2.661 1.00 97.50 121 ARG A O 1
ATOM 907 N N . PRO A 1 122 ? 2.206 -16.021 1.782 1.00 97.88 122 PRO A N 1
ATOM 908 C CA . PRO A 1 122 ? 2.780 -16.096 0.444 1.00 97.88 122 PRO A CA 1
ATOM 909 C C . PRO A 1 122 ? 2.683 -14.743 -0.276 1.00 97.88 122 PRO A C 1
ATOM 911 O O . PRO A 1 122 ? 1.672 -14.048 -0.170 1.00 97.88 122 PRO A O 1
ATOM 914 N N . LEU A 1 123 ? 3.712 -14.392 -1.047 1.00 98.19 123 LEU A N 1
ATOM 915 C CA . LEU A 1 123 ? 3.612 -13.400 -2.113 1.00 98.19 123 LEU A CA 1
ATOM 916 C C . LEU A 1 123 ? 2.967 -14.055 -3.335 1.00 98.19 123 LEU A C 1
ATOM 918 O O . LEU A 1 123 ? 3.265 -15.196 -3.683 1.00 98.19 123 LEU A O 1
ATOM 922 N N . SER A 1 124 ? 2.086 -13.315 -3.992 1.00 98.00 124 SER A N 1
ATOM 923 C CA . SER A 1 124 ? 1.481 -13.695 -5.268 1.00 98.00 124 SER A CA 1
ATOM 924 C C . SER A 1 124 ? 2.251 -13.092 -6.439 1.00 98.00 124 SER A C 1
ATOM 926 O O . SER A 1 124 ? 2.943 -12.085 -6.297 1.00 98.00 124 SER A O 1
ATOM 928 N N . GLU A 1 125 ? 2.123 -13.709 -7.611 1.00 98.00 125 GLU A N 1
ATOM 929 C CA . GLU A 1 125 ? 2.776 -13.251 -8.838 1.00 98.00 125 GLU A CA 1
ATOM 930 C C . GLU A 1 125 ? 2.448 -11.775 -9.134 1.00 98.00 125 GLU A C 1
ATOM 932 O O . GLU A 1 125 ? 1.287 -11.357 -9.112 1.00 98.00 125 GLU A O 1
ATOM 937 N N . GLY A 1 126 ? 3.491 -10.981 -9.384 1.00 97.06 126 GLY A N 1
ATOM 938 C CA . GLY A 1 126 ? 3.415 -9.542 -9.618 1.00 97.06 126 GLY A CA 1
ATOM 939 C C . GLY A 1 126 ? 3.246 -8.682 -8.360 1.00 97.06 126 GLY A C 1
ATOM 940 O O . GLY A 1 126 ? 3.191 -7.459 -8.486 1.00 97.06 126 GLY A O 1
ATOM 941 N N . GLN A 1 127 ? 3.172 -9.267 -7.158 1.00 98.31 127 GLN A N 1
ATOM 942 C CA . GLN A 1 127 ? 3.193 -8.483 -5.924 1.00 98.31 127 GLN A CA 1
ATOM 943 C C . GLN A 1 127 ? 4.588 -7.933 -5.632 1.00 98.31 127 GLN A C 1
ATOM 945 O O . GLN A 1 127 ? 5.612 -8.577 -5.881 1.00 98.31 127 GLN A O 1
ATOM 950 N N . VAL A 1 128 ? 4.603 -6.736 -5.053 1.00 98.19 128 VAL A N 1
ATOM 951 C CA . VAL A 1 128 ? 5.807 -6.007 -4.663 1.00 98.19 128 VAL A CA 1
ATOM 952 C C . VAL A 1 128 ? 5.688 -5.623 -3.194 1.00 98.19 128 VAL A C 1
ATOM 954 O O . VAL A 1 128 ? 4.748 -4.933 -2.814 1.00 98.19 128 VAL A O 1
ATOM 957 N N . LEU A 1 129 ? 6.645 -6.045 -2.376 1.00 98.25 129 LEU A N 1
ATOM 958 C CA . LEU A 1 129 ? 6.763 -5.684 -0.968 1.00 98.25 129 LEU A CA 1
ATOM 959 C C . LEU A 1 129 ? 7.885 -4.658 -0.797 1.00 98.25 129 LEU A C 1
ATOM 961 O O . LEU A 1 129 ? 9.057 -4.967 -1.022 1.00 98.25 129 LEU A O 1
ATOM 965 N N . GLY A 1 130 ? 7.521 -3.430 -0.439 1.00 97.25 130 GLY A N 1
ATOM 966 C CA . GLY A 1 130 ? 8.458 -2.337 -0.204 1.00 97.25 130 GLY A CA 1
ATOM 967 C C . GLY A 1 130 ? 9.111 -2.388 1.178 1.00 97.25 130 GLY A C 1
ATOM 968 O O . GLY A 1 130 ? 8.577 -2.962 2.128 1.00 97.25 130 GLY A O 1
ATOM 969 N N . ALA A 1 131 ? 10.271 -1.741 1.304 1.00 96.44 131 ALA A N 1
ATOM 970 C CA . ALA A 1 131 ? 10.954 -1.534 2.583 1.00 96.44 131 ALA A CA 1
ATOM 971 C C . ALA A 1 131 ? 10.165 -0.644 3.564 1.00 96.44 131 ALA A C 1
ATOM 973 O O . ALA A 1 131 ? 10.451 -0.623 4.759 1.00 96.44 131 ALA A O 1
ATOM 974 N N . ASP A 1 132 ? 9.163 0.081 3.070 1.00 94.69 132 ASP A N 1
ATOM 975 C CA . ASP A 1 132 ? 8.196 0.845 3.859 1.00 94.69 132 ASP A CA 1
ATOM 976 C C . ASP A 1 132 ? 7.142 -0.038 4.557 1.00 94.69 132 ASP A C 1
ATOM 978 O O . ASP A 1 132 ? 6.382 0.452 5.395 1.00 94.69 132 ASP A O 1
ATOM 982 N N . GLY A 1 133 ? 7.114 -1.341 4.258 1.00 96.12 133 GLY A N 1
ATOM 983 C CA . GLY A 1 133 ? 6.122 -2.275 4.783 1.00 96.12 133 GLY A CA 1
ATOM 984 C C . GLY A 1 133 ? 4.792 -2.232 4.030 1.00 96.12 133 GLY A C 1
ATOM 985 O O . GLY A 1 133 ? 3.777 -2.694 4.559 1.00 96.12 133 GLY A O 1
ATOM 986 N N . MET A 1 134 ? 4.779 -1.696 2.807 1.00 96.25 134 MET A N 1
ATOM 987 C CA . MET A 1 134 ? 3.608 -1.685 1.937 1.00 96.25 134 MET A CA 1
ATOM 988 C C . MET A 1 134 ? 3.696 -2.797 0.887 1.00 96.25 134 MET A C 1
ATOM 990 O O . MET A 1 134 ? 4.722 -2.996 0.236 1.00 96.25 134 MET A O 1
ATOM 994 N N . LEU A 1 135 ? 2.597 -3.529 0.720 1.00 97.19 135 LEU A N 1
ATOM 995 C CA . LEU A 1 135 ? 2.407 -4.545 -0.306 1.00 97.19 135 LEU A CA 1
ATOM 996 C C . LEU A 1 135 ? 1.568 -3.959 -1.441 1.00 97.19 135 LEU A C 1
ATOM 998 O O . LEU A 1 135 ? 0.386 -3.661 -1.258 1.00 97.19 135 LEU A O 1
ATOM 1002 N N . THR A 1 136 ? 2.178 -3.833 -2.612 1.00 97.38 136 THR A N 1
ATOM 1003 C CA . THR A 1 136 ? 1.517 -3.411 -3.846 1.00 97.38 136 THR A CA 1
ATOM 1004 C C . THR A 1 136 ? 1.124 -4.637 -4.659 1.00 97.38 136 THR A C 1
ATOM 1006 O O . THR A 1 136 ? 1.975 -5.466 -4.989 1.00 97.38 136 THR A O 1
ATOM 1009 N N . SER A 1 137 ? -0.156 -4.753 -5.006 1.00 97.19 137 SER A N 1
ATOM 1010 C CA . SER A 1 137 ? -0.669 -5.835 -5.850 1.00 97.19 137 SER A CA 1
ATOM 1011 C C . SER A 1 137 ? -0.791 -5.412 -7.323 1.00 97.19 137 SER A C 1
ATOM 1013 O O . SER A 1 137 ? -0.867 -4.219 -7.620 1.00 97.19 137 SER A O 1
ATOM 1015 N N . PRO A 1 138 ? -0.876 -6.368 -8.270 1.00 96.12 138 PRO A N 1
ATOM 1016 C CA . PRO A 1 138 ? -0.991 -6.075 -9.707 1.00 96.12 138 PRO A CA 1
ATOM 1017 C C . PRO A 1 138 ? -2.246 -5.300 -10.135 1.00 96.12 138 PRO A C 1
ATOM 1019 O O . PRO A 1 138 ? -2.380 -4.917 -11.294 1.00 96.12 138 PRO A O 1
ATOM 1022 N N . ASP A 1 139 ? -3.232 -5.149 -9.254 1.00 94.44 139 ASP A N 1
ATOM 1023 C CA . ASP A 1 139 ? -4.418 -4.320 -9.483 1.00 94.44 139 ASP A CA 1
ATOM 1024 C C . ASP A 1 139 ? -4.214 -2.851 -9.068 1.00 94.44 139 ASP A C 1
ATOM 1026 O O . ASP A 1 139 ? -5.142 -2.051 -9.198 1.00 94.44 139 ASP A O 1
ATOM 1030 N N . GLY A 1 140 ? -3.021 -2.512 -8.572 1.00 94.06 140 GLY A N 1
ATOM 1031 C CA . GLY A 1 140 ? -2.673 -1.197 -8.053 1.00 94.06 140 GLY A CA 1
ATOM 1032 C C . GLY A 1 140 ? -2.971 -1.012 -6.570 1.00 94.06 140 GLY A C 1
ATOM 1033 O O . GLY A 1 140 ? -2.607 0.032 -6.030 1.00 94.06 140 GLY A O 1
ATOM 1034 N N . SER A 1 141 ? -3.613 -1.977 -5.897 1.00 93.75 141 SER A N 1
ATOM 1035 C CA . SER A 1 141 ? -3.869 -1.857 -4.460 1.00 93.75 141 SER A CA 1
ATOM 1036 C C . SER A 1 141 ? -2.563 -1.800 -3.678 1.00 93.75 141 SER A C 1
ATOM 1038 O O . SER A 1 141 ? -1.644 -2.574 -3.942 1.00 93.75 141 SER A O 1
ATOM 1040 N N . VAL A 1 142 ? -2.497 -0.904 -2.696 1.00 94.62 142 VAL A N 1
ATOM 1041 C CA . VAL A 1 142 ? -1.376 -0.792 -1.760 1.00 94.62 142 VAL A CA 1
ATOM 1042 C C . VAL A 1 142 ? -1.903 -0.953 -0.344 1.00 94.62 142 VAL A C 1
ATOM 1044 O O . VAL A 1 142 ? -2.707 -0.141 0.121 1.00 94.62 142 VAL A O 1
ATOM 1047 N N . VAL A 1 143 ? -1.450 -1.995 0.349 1.00 94.56 143 VAL A N 1
ATOM 1048 C CA . VAL A 1 143 ? -1.889 -2.321 1.711 1.00 94.56 143 VAL A CA 1
ATOM 1049 C C . VAL A 1 143 ? -0.689 -2.519 2.637 1.00 94.56 143 VAL A C 1
ATOM 1051 O O . VAL A 1 143 ? 0.299 -3.120 2.221 1.00 94.56 143 VAL A O 1
ATOM 1054 N N . PRO A 1 144 ? -0.739 -2.050 3.892 1.00 96.12 144 PRO A N 1
ATOM 1055 C CA . PRO A 1 144 ? 0.327 -2.323 4.847 1.00 96.12 144 PRO A CA 1
ATOM 1056 C C . PRO A 1 144 ? 0.350 -3.808 5.217 1.00 96.12 144 PRO A C 1
ATOM 1058 O O . PRO A 1 144 ? -0.698 -4.438 5.386 1.00 96.12 144 PRO A O 1
ATOM 1061 N N . VAL A 1 145 ? 1.549 -4.368 5.386 1.00 97.19 145 VAL A N 1
ATOM 1062 C CA . VAL A 1 145 ? 1.707 -5.761 5.835 1.00 97.19 145 VAL A CA 1
ATOM 1063 C C . VAL A 1 145 ? 1.635 -5.927 7.349 1.00 97.19 145 VAL A C 1
ATOM 1065 O O . VAL A 1 145 ? 1.492 -7.057 7.821 1.00 97.19 145 VAL A O 1
ATOM 1068 N N . VAL A 1 146 ? 1.748 -4.831 8.097 1.00 96.88 146 VAL A N 1
ATOM 1069 C CA . VAL A 1 146 ? 1.653 -4.810 9.559 1.00 96.88 146 VAL A CA 1
ATOM 1070 C C . VAL A 1 146 ? 0.203 -4.872 10.029 1.00 96.88 146 VAL A C 1
ATOM 1072 O O . VAL A 1 146 ? -0.723 -4.542 9.284 1.00 96.88 146 VAL A O 1
ATOM 1075 N N . ASP A 1 147 ? 0.015 -5.240 11.290 1.00 97.31 147 ASP A N 1
ATOM 1076 C CA . ASP A 1 147 ? -1.288 -5.189 11.941 1.00 97.31 147 ASP A CA 1
ATOM 1077 C C . ASP A 1 147 ? -1.821 -3.757 11.998 1.00 97.31 147 ASP A C 1
ATOM 1079 O O . ASP A 1 147 ? -1.123 -2.814 12.390 1.00 97.31 147 ASP A O 1
ATOM 1083 N N . HIS A 1 148 ? -3.078 -3.595 11.603 1.00 97.56 148 HIS A N 1
ATOM 1084 C CA . HIS A 1 148 ? -3.696 -2.284 11.479 1.00 97.56 148 HIS A CA 1
ATOM 1085 C C . HIS A 1 148 ? -5.219 -2.363 11.568 1.00 97.56 148 HIS A C 1
ATOM 1087 O O . HIS A 1 148 ? -5.835 -3.397 11.312 1.00 97.56 148 HIS A O 1
ATOM 1093 N N . VAL A 1 149 ? -5.831 -1.230 11.888 1.00 97.75 149 VAL A N 1
ATOM 1094 C CA . VAL A 1 149 ? -7.264 -0.982 11.743 1.00 97.75 149 VAL A CA 1
ATOM 1095 C C . VAL A 1 149 ? -7.468 -0.083 10.532 1.00 97.75 149 VAL A C 1
ATOM 1097 O O . VAL A 1 149 ? -6.703 0.857 10.323 1.00 97.75 149 VAL A O 1
ATOM 1100 N N . ALA A 1 150 ? -8.493 -0.358 9.734 1.00 96.31 150 ALA A N 1
ATOM 1101 C CA . ALA A 1 150 ? -8.857 0.437 8.566 1.00 96.31 150 ALA A CA 1
ATOM 1102 C C . ALA A 1 150 ? -10.365 0.683 8.519 1.00 96.31 150 ALA A C 1
ATOM 1104 O O . ALA A 1 150 ? -11.139 -0.136 9.014 1.00 96.31 150 ALA A O 1
ATOM 1105 N N . VAL A 1 151 ? -10.784 1.764 7.863 1.00 95.75 151 VAL A N 1
ATOM 1106 C CA . VAL A 1 151 ? -12.170 1.915 7.397 1.00 95.75 151 VAL A CA 1
ATOM 1107 C C . VAL A 1 151 ? -12.221 1.557 5.918 1.00 95.75 151 VAL A C 1
ATOM 1109 O O . VAL A 1 151 ? -11.469 2.115 5.124 1.00 95.75 151 VAL A O 1
ATOM 1112 N N . ARG A 1 152 ? -13.079 0.616 5.527 1.00 92.31 152 ARG A N 1
ATOM 1113 C CA . ARG A 1 152 ? -13.256 0.195 4.133 1.00 92.31 152 ARG A CA 1
ATOM 1114 C C . ARG A 1 152 ? -14.739 0.066 3.827 1.00 92.31 152 ARG A C 1
ATOM 1116 O O . ARG A 1 152 ? -15.434 -0.693 4.496 1.00 92.31 152 ARG A O 1
ATOM 1123 N N . SER A 1 153 ? -15.215 0.775 2.802 1.00 90.81 153 SER A N 1
ATOM 1124 C CA . SER A 1 153 ? -16.638 0.776 2.426 1.00 90.81 153 SER A CA 1
ATOM 1125 C C . SER A 1 153 ? -17.552 1.109 3.616 1.00 90.81 153 SER A C 1
ATOM 1127 O O . SER A 1 153 ? -18.559 0.443 3.847 1.00 90.81 153 SER A O 1
ATOM 1129 N N . GLY A 1 154 ? -17.154 2.088 4.435 1.00 91.62 154 GLY A N 1
ATOM 1130 C CA . GLY A 1 154 ? -17.858 2.493 5.652 1.00 91.62 154 GLY A CA 1
ATOM 1131 C C . GLY A 1 154 ? -17.782 1.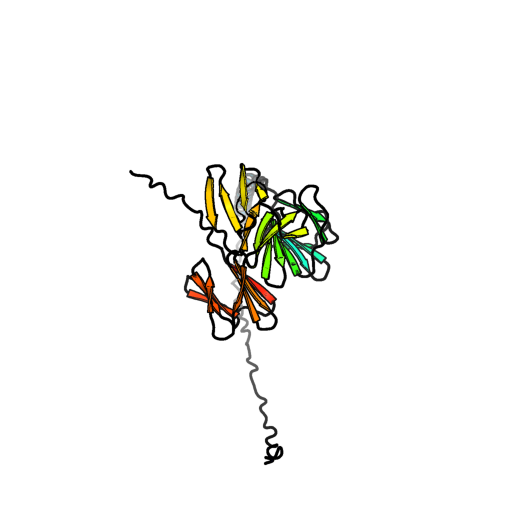521 6.837 1.00 91.62 154 GLY A C 1
ATOM 1132 O O . GLY A 1 154 ? -18.313 1.847 7.899 1.00 91.62 154 GLY A O 1
ATOM 1133 N N . GLN A 1 155 ? -17.127 0.363 6.705 1.00 96.31 155 GLN A N 1
ATOM 1134 C CA . GLN A 1 155 ? -16.972 -0.622 7.777 1.00 96.31 155 GLN A CA 1
ATOM 1135 C C . GLN A 1 155 ? -15.561 -0.586 8.370 1.00 96.31 155 GLN A C 1
ATOM 1137 O O . GLN A 1 155 ? -14.568 -0.520 7.647 1.00 96.31 155 GLN A O 1
ATOM 1142 N N . VAL A 1 156 ? -15.463 -0.669 9.697 1.00 97.88 156 VAL A N 1
ATOM 1143 C CA . VAL A 1 156 ? -14.175 -0.805 10.384 1.00 97.88 156 VAL A CA 1
ATOM 1144 C C . VAL A 1 156 ? -13.717 -2.261 10.339 1.00 97.88 156 VAL A C 1
ATOM 1146 O O . VAL A 1 156 ? -14.449 -3.173 10.731 1.00 97.88 156 VAL A O 1
ATOM 1149 N N . THR A 1 157 ? -12.489 -2.478 9.882 1.00 98.00 157 THR A N 1
ATOM 1150 C CA . THR A 1 157 ? -11.846 -3.791 9.811 1.00 98.00 157 THR A CA 1
ATOM 1151 C C . THR A 1 157 ? -10.548 -3.791 10.602 1.00 98.00 157 THR A C 1
ATOM 1153 O O . THR A 1 157 ? -9.768 -2.844 10.502 1.00 98.00 157 THR A O 1
ATOM 1156 N N . LEU A 1 158 ? -10.293 -4.865 11.342 1.00 98.06 158 LEU A N 1
ATOM 1157 C CA . LEU A 1 158 ? -9.032 -5.136 12.022 1.00 98.06 158 LEU A CA 1
ATOM 1158 C C . LEU A 1 158 ? -8.280 -6.209 11.238 1.00 98.06 158 LEU A C 1
ATOM 1160 O O . LEU A 1 158 ? -8.818 -7.289 11.001 1.00 98.06 158 LEU A O 1
ATOM 1164 N N . THR A 1 159 ? -7.043 -5.907 10.861 1.00 97.31 159 THR A N 1
ATOM 1165 C CA . THR A 1 159 ? -6.118 -6.857 10.248 1.00 97.31 159 THR A CA 1
ATOM 1166 C C . THR A 1 159 ? -5.078 -7.271 11.277 1.00 97.31 159 THR A C 1
ATOM 1168 O O . THR A 1 159 ? -4.359 -6.412 11.791 1.00 97.31 159 THR A O 1
ATOM 1171 N N . LYS A 1 160 ? -4.992 -8.573 11.555 1.00 95.81 160 LYS A N 1
ATOM 1172 C CA . LYS A 1 160 ? -3.965 -9.181 12.408 1.00 95.81 160 LYS A CA 1
ATOM 1173 C C . LYS A 1 160 ? -3.337 -10.363 11.694 1.00 95.81 160 LYS A C 1
ATOM 1175 O O . LYS A 1 160 ? -4.061 -11.188 11.146 1.00 95.81 160 LYS A O 1
ATOM 1180 N N . ASP A 1 161 ? -2.011 -10.411 11.643 1.00 94.00 161 ASP A N 1
ATOM 1181 C CA . ASP A 1 161 ? -1.261 -11.481 10.971 1.00 94.00 161 ASP A CA 1
ATOM 1182 C C . ASP A 1 161 ? -1.685 -11.698 9.501 1.00 94.00 161 ASP A C 1
ATOM 1184 O O . ASP A 1 161 ? -1.617 -12.793 8.944 1.00 94.00 161 ASP A O 1
ATOM 1188 N N . GLY A 1 162 ? -2.127 -10.618 8.847 1.00 92.62 162 GLY A N 1
ATOM 1189 C CA . GLY A 1 162 ? -2.640 -10.623 7.475 1.00 92.62 162 GLY A CA 1
ATOM 1190 C C . GLY A 1 162 ? -4.063 -11.149 7.294 1.00 92.62 162 GLY A C 1
ATOM 1191 O O . GLY A 1 162 ? -4.524 -11.215 6.158 1.00 92.62 162 GLY A O 1
ATOM 1192 N N . GLU A 1 163 ? -4.768 -11.479 8.371 1.00 94.25 163 GLU A N 1
ATOM 1193 C CA . GLU A 1 163 ? -6.183 -11.834 8.342 1.00 94.25 163 GLU A CA 1
ATOM 1194 C C . GLU A 1 163 ? -7.016 -10.606 8.725 1.00 94.25 163 GLU A C 1
ATOM 1196 O O . GLU A 1 163 ? -6.823 -10.017 9.789 1.00 94.25 163 GLU A O 1
ATOM 1201 N N . SER A 1 164 ? -7.922 -10.190 7.838 1.00 95.81 164 SER A N 1
ATOM 1202 C CA . SER A 1 164 ? -8.797 -9.033 8.052 1.00 95.81 164 SER A CA 1
ATOM 1203 C C . SER A 1 164 ? -10.204 -9.482 8.429 1.00 95.81 164 SER A C 1
ATOM 1205 O O . SER A 1 164 ? -10.807 -10.297 7.732 1.00 95.81 164 SER A O 1
ATOM 1207 N N . ALA A 1 165 ? -10.760 -8.893 9.485 1.00 97.62 165 ALA A N 1
ATOM 1208 C CA . ALA A 1 165 ? -12.137 -9.124 9.908 1.00 97.62 165 ALA A CA 1
ATOM 1209 C C . ALA A 1 165 ? -12.844 -7.806 10.237 1.00 97.62 165 ALA A C 1
ATOM 1211 O O . ALA A 1 165 ? -12.233 -6.865 10.749 1.00 97.62 165 ALA A O 1
ATOM 1212 N N . ALA A 1 166 ? -14.148 -7.743 9.964 1.00 97.56 166 ALA A N 1
ATOM 1213 C CA . ALA A 1 166 ? -14.992 -6.655 10.441 1.00 97.56 166 ALA A CA 1
ATOM 1214 C C . ALA A 1 166 ? -15.043 -6.664 11.974 1.00 97.56 166 ALA A C 1
ATOM 1216 O O . ALA A 1 166 ? -15.170 -7.724 12.590 1.00 97.56 166 ALA A O 1
ATOM 1217 N N . VAL A 1 167 ? -14.965 -5.489 12.595 1.00 97.56 167 VAL A N 1
ATOM 1218 C CA . VAL A 1 167 ? -15.024 -5.384 14.058 1.00 97.56 167 VAL A CA 1
ATOM 1219 C C . VAL A 1 167 ? -16.465 -5.208 14.527 1.00 97.56 167 VAL A C 1
ATOM 1221 O 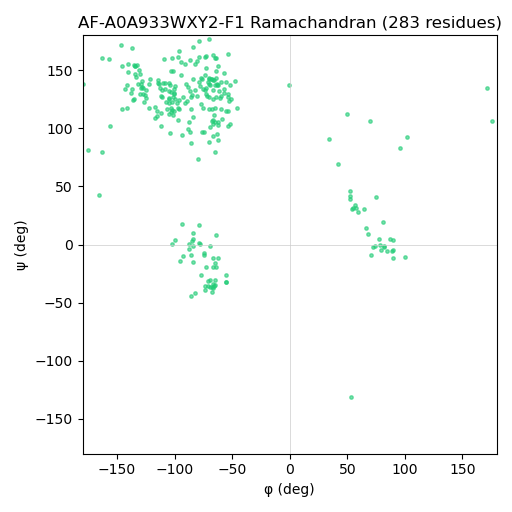O . VAL A 1 167 ? -17.243 -4.459 13.939 1.00 97.56 167 VAL A O 1
ATOM 1224 N N . SER A 1 168 ? -16.829 -5.893 15.608 1.00 96.75 168 SER A N 1
ATOM 1225 C CA . SER A 1 168 ? -18.148 -5.772 16.248 1.00 96.75 168 SER A CA 1
ATOM 1226 C C . SER A 1 168 ? -18.160 -4.783 17.422 1.00 96.75 168 SER A C 1
ATOM 1228 O O . SER A 1 168 ? -19.231 -4.359 17.863 1.00 96.75 168 SER A O 1
ATOM 1230 N N . ALA A 1 169 ? -16.977 -4.391 17.901 1.00 97.94 169 ALA A N 1
ATOM 1231 C CA . ALA A 1 169 ? -16.757 -3.511 19.040 1.00 97.94 169 ALA A CA 1
ATOM 1232 C C . ALA A 1 169 ? -15.654 -2.483 18.744 1.00 97.94 169 ALA A C 1
ATOM 1234 O O . ALA A 1 169 ? -14.938 -2.591 17.747 1.00 97.94 169 ALA A O 1
ATOM 1235 N N . ASP A 1 170 ? -15.529 -1.490 19.622 1.00 98.31 170 ASP A N 1
ATOM 1236 C CA . ASP A 1 170 ? -14.442 -0.513 19.576 1.00 98.31 170 ASP A CA 1
ATOM 1237 C C . ASP A 1 170 ? -13.077 -1.209 19.712 1.00 98.31 170 ASP A C 1
ATOM 1239 O O . ASP A 1 170 ? -12.907 -2.119 20.526 1.00 98.31 170 ASP A O 1
ATOM 1243 N N . VAL A 1 171 ? -12.090 -0.751 18.943 1.00 98.44 171 VAL A N 1
ATOM 1244 C CA . VAL A 1 171 ? -10.720 -1.271 18.968 1.00 98.44 171 VAL A CA 1
ATOM 1245 C C . VAL A 1 171 ? -9.833 -0.316 19.769 1.00 98.44 171 VAL A C 1
ATOM 1247 O O . VAL A 1 171 ? -9.592 0.801 19.300 1.00 98.44 171 VAL A O 1
ATOM 1250 N N . PRO A 1 172 ? -9.344 -0.707 20.959 1.00 98.19 172 PRO A N 1
ATOM 1251 C CA . PRO A 1 172 ? -8.365 0.089 21.689 1.00 98.19 172 PRO A CA 1
ATOM 1252 C C . PRO A 1 172 ? -7.013 0.064 20.966 1.00 98.19 172 PRO A C 1
ATOM 1254 O O . PRO A 1 172 ? -6.616 -0.968 20.419 1.00 98.19 172 PRO A O 1
ATOM 1257 N N . LEU A 1 173 ? -6.311 1.194 20.982 1.00 98.25 173 LEU A N 1
ATOM 1258 C CA . LEU A 1 173 ? -4.957 1.344 20.451 1.00 98.25 173 LEU A CA 1
ATOM 1259 C C . LEU A 1 173 ? -3.948 1.514 21.601 1.00 98.25 173 LEU A C 1
ATOM 1261 O O . LEU A 1 173 ? -4.308 1.859 22.728 1.00 98.25 173 LEU A O 1
ATOM 1265 N N . GLY A 1 174 ? -2.672 1.252 21.321 1.00 97.38 174 GLY A N 1
ATOM 1266 C CA . GLY A 1 174 ? -1.589 1.264 22.310 1.00 97.38 174 GLY A CA 1
ATOM 1267 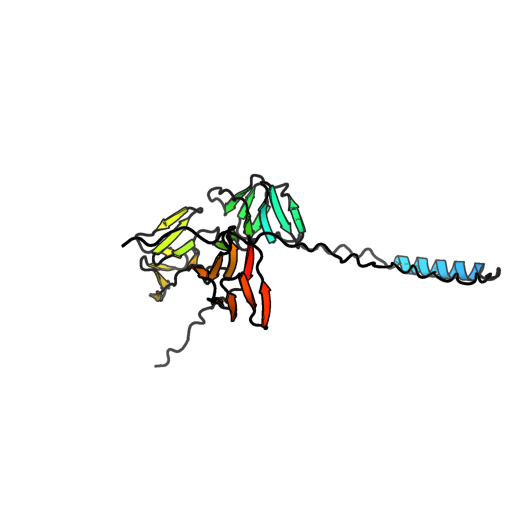C C . GLY A 1 174 ? -1.272 2.639 22.908 1.00 97.38 174 GLY A C 1
ATOM 1268 O O . GLY A 1 174 ? -0.704 2.706 23.994 1.00 97.38 174 GLY A O 1
ATOM 1269 N N . ASP A 1 175 ? -1.678 3.726 22.251 1.00 97.06 175 ASP A N 1
ATOM 1270 C CA . ASP A 1 175 ? -1.549 5.105 22.741 1.00 97.06 175 ASP A CA 1
ATOM 1271 C C . ASP A 1 175 ? -2.698 5.541 23.676 1.00 97.06 175 ASP A C 1
ATOM 1273 O O . ASP A 1 175 ? -2.778 6.705 24.072 1.00 97.06 175 ASP A O 1
ATOM 1277 N N . GLY A 1 176 ? -3.614 4.627 24.016 1.00 97.62 176 GLY A N 1
ATOM 1278 C CA . GLY A 1 176 ? -4.800 4.904 24.829 1.00 97.62 176 GLY A CA 1
ATOM 1279 C C . GLY A 1 176 ? -5.972 5.514 24.053 1.00 97.62 176 GLY A C 1
ATOM 1280 O O . GLY A 1 176 ? -7.034 5.740 24.635 1.00 97.62 176 GLY A O 1
ATOM 1281 N N . SER A 1 177 ? -5.818 5.773 22.752 1.00 98.38 177 SER A N 1
ATOM 1282 C CA . SER A 1 177 ? -6.934 6.111 21.870 1.00 98.38 177 SER A CA 1
ATOM 1283 C C . SER A 1 177 ? -7.722 4.859 21.459 1.00 98.38 177 SER A C 1
ATOM 1285 O O . SER A 1 177 ? -7.374 3.726 21.802 1.00 98.38 177 SER A O 1
ATOM 1287 N N . LYS A 1 178 ? -8.828 5.045 20.733 1.00 98.50 178 LYS A N 1
ATOM 1288 C CA . LYS A 1 178 ? -9.606 3.936 20.168 1.00 98.50 178 LYS A CA 1
ATOM 1289 C C . LYS A 1 178 ? -10.220 4.271 18.817 1.00 98.50 178 LYS A C 1
ATOM 1291 O O . LYS A 1 178 ? -10.538 5.426 18.534 1.00 98.50 178 LYS A O 1
ATOM 1296 N N . ILE A 1 179 ? -10.454 3.239 18.014 1.00 98.38 179 ILE A N 1
ATOM 1297 C CA . ILE A 1 179 ? -11.268 3.311 16.798 1.00 98.38 179 ILE A CA 1
ATOM 1298 C C . ILE A 1 179 ? -12.634 2.718 17.120 1.00 98.38 179 ILE A C 1
ATOM 1300 O O . ILE A 1 179 ? -12.738 1.537 17.442 1.00 98.38 179 ILE A O 1
ATOM 1304 N N . THR A 1 180 ? -13.690 3.523 17.064 1.00 98.38 180 THR A N 1
ATOM 1305 C CA . THR A 1 180 ? -15.044 3.026 17.315 1.00 98.38 180 THR A CA 1
ATOM 1306 C C . THR A 1 180 ? -15.533 2.186 16.147 1.00 98.38 180 THR A C 1
ATOM 1308 O O . THR A 1 180 ? -15.161 2.451 15.003 1.00 98.38 180 THR A O 1
ATOM 1311 N N . ARG A 1 181 ? -16.429 1.225 16.400 1.00 97.75 181 ARG A N 1
ATOM 1312 C CA . ARG A 1 181 ? -17.030 0.394 15.332 1.00 97.75 181 ARG A CA 1
ATOM 1313 C C . ARG A 1 181 ? -17.717 1.216 14.229 1.00 97.75 181 ARG A C 1
ATOM 1315 O O . ARG A 1 181 ? -17.791 0.785 13.085 1.00 97.75 181 ARG A O 1
ATOM 1322 N N . ASP A 1 182 ? -18.175 2.420 14.577 1.00 97.00 182 ASP A N 1
ATOM 1323 C CA . ASP A 1 182 ? -18.834 3.363 13.667 1.00 97.00 182 ASP A CA 1
ATOM 1324 C C . ASP A 1 182 ? -17.826 4.218 12.865 1.00 97.00 182 ASP A C 1
ATOM 1326 O O . ASP A 1 182 ? -18.204 5.208 12.232 1.00 97.00 182 ASP A O 1
ATOM 1330 N N . GLY A 1 183 ? -16.530 3.895 12.914 1.00 97.31 183 GLY A N 1
ATOM 1331 C CA . GLY A 1 183 ? -15.481 4.547 12.129 1.00 97.31 183 GLY A CA 1
ATOM 1332 C C . GLY A 1 183 ? -15.093 5.931 12.639 1.00 97.31 183 GLY A C 1
ATOM 1333 O O . GLY A 1 183 ? -14.926 6.851 11.841 1.00 97.31 183 GLY A O 1
ATOM 1334 N N . TYR A 1 184 ? -14.987 6.113 13.955 1.00 97.88 184 TYR A N 1
ATOM 1335 C CA . TYR A 1 184 ? -14.412 7.325 14.542 1.00 97.88 184 TYR A CA 1
ATOM 1336 C C . TYR A 1 184 ? -13.118 7.000 15.274 1.00 97.88 184 TYR A C 1
ATOM 1338 O O . TYR A 1 184 ? -13.065 6.029 16.020 1.00 97.88 184 TYR A O 1
ATOM 1346 N N . HIS A 1 185 ? -12.110 7.853 15.133 1.00 97.88 185 HIS A N 1
ATOM 1347 C CA . HIS A 1 185 ? -10.969 7.867 16.041 1.00 97.88 185 HIS A CA 1
ATOM 1348 C C . HIS A 1 185 ? -11.311 8.741 17.246 1.00 97.88 185 HIS A C 1
ATOM 1350 O O . HIS A 1 185 ? -11.774 9.873 17.087 1.00 97.88 185 HIS A O 1
ATOM 1356 N N . VAL A 1 186 ? -11.141 8.190 18.444 1.00 98.12 186 VAL A N 1
ATOM 1357 C CA . VAL A 1 186 ? -11.324 8.886 19.718 1.00 98.12 186 VAL A CA 1
ATOM 1358 C C . VAL A 1 186 ? -9.976 8.904 20.420 1.00 98.12 186 VAL A C 1
ATOM 1360 O O . VAL A 1 186 ? -9.507 7.860 20.869 1.00 98.12 186 VAL A O 1
ATOM 1363 N N . ALA A 1 187 ? -9.349 10.076 20.497 1.00 97.25 187 ALA A N 1
ATOM 1364 C CA . ALA A 1 187 ? -8.067 10.253 21.168 1.00 97.25 187 ALA A CA 1
ATOM 1365 C C . ALA A 1 187 ? -8.185 9.968 22.673 1.00 97.25 187 ALA A C 1
ATOM 1367 O O . ALA A 1 187 ? -9.268 10.083 23.248 1.00 97.25 187 ALA A O 1
ATOM 1368 N N . ALA A 1 188 ? -7.060 9.691 23.339 1.00 96.44 188 ALA A N 1
ATOM 1369 C CA . ALA A 1 188 ? -7.027 9.471 24.789 1.00 96.44 188 ALA A CA 1
ATOM 1370 C C . ALA A 1 188 ? -7.624 10.650 25.594 1.00 96.44 188 ALA A C 1
ATOM 1372 O O . ALA A 1 188 ? -8.261 10.448 26.622 1.00 96.44 188 ALA A O 1
ATOM 1373 N N . ALA A 1 189 ? -7.486 11.882 25.089 1.00 95.94 189 ALA A N 1
ATOM 1374 C CA . ALA A 1 189 ? -8.071 13.092 25.679 1.00 95.94 189 ALA A CA 1
ATOM 1375 C C . ALA A 1 189 ? -9.581 13.275 25.394 1.00 95.94 189 ALA A C 1
ATOM 1377 O O . ALA A 1 189 ? -10.165 14.280 25.791 1.00 95.94 189 ALA A O 1
ATOM 1378 N N . GLY A 1 190 ? -10.215 12.345 24.674 1.00 95.31 190 GLY A N 1
ATOM 1379 C CA . GLY A 1 190 ? -11.649 12.345 24.373 1.00 95.31 190 GLY A CA 1
ATOM 1380 C C . GLY A 1 190 ? -12.063 13.078 23.092 1.00 95.31 190 GLY A C 1
ATOM 1381 O O . GLY A 1 190 ? -13.237 13.019 22.723 1.00 95.31 190 GLY A O 1
ATOM 1382 N N . SER A 1 191 ? -11.141 13.739 22.379 1.00 97.00 191 SER A N 1
ATOM 1383 C CA . SER A 1 191 ? -11.460 14.338 21.076 1.00 97.00 191 SER A CA 1
ATOM 1384 C C . SER A 1 191 ? -11.834 13.259 20.059 1.00 97.00 191 SER A C 1
ATOM 1386 O O . SER A 1 191 ? -11.281 12.160 20.069 1.00 97.00 191 SER A O 1
ATOM 1388 N N . ARG A 1 192 ? -12.798 13.562 19.184 1.00 97.44 192 ARG A N 1
ATOM 1389 C CA . ARG A 1 192 ? -13.386 12.592 18.256 1.00 97.44 192 ARG A CA 1
ATOM 1390 C C . ARG A 1 192 ? -13.345 13.108 16.823 1.00 97.44 192 ARG A C 1
ATOM 1392 O O . ARG A 1 192 ? -13.829 14.203 16.551 1.00 97.44 192 ARG A O 1
ATOM 1399 N N . VAL A 1 193 ? -12.839 12.288 15.904 1.00 96.81 193 VAL A N 1
ATOM 1400 C CA . VAL A 1 193 ? -12.754 12.594 14.468 1.00 96.81 193 VAL A CA 1
ATOM 1401 C C . VAL A 1 193 ? -13.343 11.439 13.663 1.00 96.81 193 VAL A C 1
ATOM 1403 O O . VAL A 1 193 ? -13.085 10.271 13.954 1.00 96.81 193 VAL A O 1
ATOM 1406 N N . LYS A 1 194 ? -14.172 11.749 12.660 1.00 96.31 194 LYS A N 1
ATOM 1407 C CA . LYS A 1 194 ? -14.697 10.740 11.732 1.00 96.31 194 LYS A CA 1
ATOM 1408 C C . LYS A 1 194 ? -13.580 10.303 10.790 1.00 96.31 194 LYS A C 1
ATOM 1410 O O . LYS A 1 194 ? -12.936 11.152 10.175 1.00 96.31 194 LYS A O 1
ATOM 1415 N N . LEU A 1 195 ? -13.392 8.996 10.664 1.00 95.12 195 LEU A N 1
ATOM 1416 C CA . LEU A 1 195 ? -12.463 8.432 9.700 1.00 95.12 195 LEU A CA 1
ATOM 1417 C C . LEU A 1 195 ? -13.125 8.295 8.333 1.00 95.12 195 LEU A C 1
ATOM 1419 O O . LEU A 1 195 ? -14.314 7.981 8.224 1.00 95.12 195 LEU A O 1
ATOM 1423 N N . LEU A 1 196 ? -12.330 8.551 7.304 1.00 92.75 196 LEU A N 1
ATOM 1424 C CA . LEU A 1 196 ? -12.694 8.369 5.907 1.00 92.75 196 LEU A CA 1
ATOM 1425 C C . LEU A 1 196 ? -12.303 6.966 5.442 1.00 92.75 196 LEU A C 1
ATOM 1427 O O . LEU A 1 196 ? -11.370 6.361 5.974 1.00 92.75 196 LEU A O 1
ATOM 1431 N N . ASP A 1 197 ? -12.994 6.476 4.417 1.00 92.50 197 ASP A N 1
ATOM 1432 C CA . ASP A 1 197 ? -12.645 5.212 3.775 1.00 92.50 197 ASP A CA 1
ATOM 1433 C C . ASP A 1 197 ? -11.197 5.242 3.267 1.00 92.50 197 ASP A C 1
ATOM 1435 O O . ASP A 1 197 ? -10.759 6.199 2.625 1.00 92.50 197 ASP A O 1
ATOM 1439 N N . GLY A 1 198 ? -10.462 4.172 3.556 1.00 91.06 198 GLY A N 1
ATOM 1440 C CA . GLY A 1 198 ? -9.050 4.011 3.230 1.00 91.06 198 GLY A CA 1
ATOM 1441 C C . GLY A 1 198 ? -8.086 4.511 4.308 1.00 91.06 198 GLY A C 1
ATOM 1442 O O . GLY A 1 198 ? -6.908 4.155 4.270 1.00 91.06 198 GLY A O 1
ATOM 1443 N N . GLN A 1 199 ? -8.558 5.256 5.318 1.00 93.06 199 GLN A N 1
ATOM 1444 C CA . GLN A 1 199 ? -7.709 5.638 6.447 1.00 93.06 199 GLN A CA 1
ATOM 1445 C C . GLN A 1 199 ? -7.359 4.427 7.311 1.00 93.06 199 GLN A C 1
ATOM 1447 O O . GLN A 1 199 ? -8.208 3.582 7.608 1.00 93.06 199 GLN A O 1
ATOM 1452 N N . MET A 1 200 ? -6.091 4.366 7.719 1.00 95.12 200 MET A N 1
ATOM 1453 C CA . MET A 1 200 ? -5.498 3.230 8.417 1.00 95.12 200 MET A CA 1
ATOM 1454 C C . MET A 1 200 ? -4.681 3.693 9.623 1.00 95.12 200 MET A C 1
ATOM 1456 O O . MET A 1 200 ? -3.997 4.716 9.565 1.00 95.12 200 MET A O 1
ATOM 1460 N N . PHE A 1 201 ? -4.718 2.905 10.692 1.00 96.56 201 PHE A N 1
ATOM 1461 C CA . PHE A 1 201 ? -3.944 3.109 11.913 1.00 96.56 201 PHE A CA 1
ATOM 1462 C C . PHE A 1 201 ? -3.272 1.807 12.322 1.00 96.56 201 PHE A C 1
ATOM 1464 O O . PHE A 1 201 ? -3.898 0.748 12.295 1.00 96.56 201 PHE A O 1
ATOM 1471 N N . LYS A 1 202 ? -2.013 1.880 12.744 1.00 97.00 202 LYS A N 1
ATOM 1472 C CA . LYS A 1 202 ? -1.354 0.782 13.451 1.00 97.00 202 LYS A CA 1
ATOM 1473 C C . LYS A 1 202 ? -2.035 0.551 14.800 1.00 97.00 202 LYS A C 1
ATOM 1475 O O . LYS A 1 202 ? -2.672 1.447 15.356 1.00 97.00 202 LYS A O 1
ATOM 1480 N N . LEU A 1 203 ? -1.836 -0.636 15.369 1.00 97.25 203 LEU A N 1
ATOM 1481 C CA . LEU A 1 203 ? -2.369 -0.965 16.697 1.00 97.25 203 LEU A CA 1
ATOM 1482 C C . LEU A 1 203 ? -1.739 -0.155 17.840 1.00 97.25 203 LEU A C 1
ATOM 1484 O O . LEU A 1 203 ? -2.267 -0.170 18.945 1.00 97.25 203 LEU A O 1
ATOM 1488 N N . ASP A 1 204 ? -0.647 0.568 17.590 1.00 96.81 204 ASP A N 1
ATOM 1489 C CA . ASP A 1 204 ? -0.013 1.478 18.549 1.00 96.81 204 ASP A CA 1
ATOM 1490 C C . ASP A 1 204 ? -0.598 2.904 18.535 1.00 96.81 204 ASP A C 1
ATOM 1492 O O . ASP A 1 204 ? -0.190 3.717 19.356 1.00 96.81 204 ASP A O 1
ATOM 1496 N N . GLY A 1 205 ? -1.543 3.214 17.637 1.00 96.19 205 GLY A N 1
ATOM 1497 C CA . GLY A 1 205 ? -2.125 4.555 17.503 1.00 96.19 205 GLY A CA 1
ATOM 1498 C C . GLY A 1 205 ? -1.563 5.394 16.356 1.00 96.19 205 GLY A C 1
ATOM 1499 O O . GLY A 1 205 ? -2.136 6.428 16.014 1.00 96.19 205 GLY A O 1
ATOM 1500 N N . GLN A 1 206 ? -0.475 4.968 15.707 1.00 95.56 206 GLN A N 1
ATOM 1501 C CA . GLN A 1 206 ? 0.121 5.747 14.622 1.00 95.56 206 GLN A CA 1
ATOM 1502 C C . GLN A 1 206 ? -0.704 5.650 13.328 1.00 95.56 206 GLN A C 1
ATOM 1504 O O . GLN A 1 206 ? -1.047 4.541 12.902 1.00 95.56 206 GLN A O 1
ATOM 1509 N N . PRO A 1 207 ? -0.973 6.773 12.637 1.00 94.12 207 PRO A N 1
ATOM 1510 C CA . PRO A 1 207 ? -1.592 6.734 11.319 1.00 94.12 207 PRO A CA 1
ATOM 1511 C C . PRO A 1 207 ? -0.640 6.105 10.292 1.00 94.12 207 PRO A C 1
ATOM 1513 O O . PRO A 1 207 ? 0.569 6.343 10.313 1.00 94.12 207 PRO A O 1
ATOM 1516 N N . ILE A 1 208 ? -1.192 5.327 9.362 1.00 92.69 208 ILE A N 1
ATOM 1517 C CA . ILE A 1 208 ? -0.455 4.747 8.235 1.00 92.69 208 ILE A CA 1
ATOM 1518 C C . ILE A 1 208 ? -0.787 5.559 6.987 1.00 92.69 208 ILE A C 1
ATOM 1520 O O . ILE A 1 208 ? -1.936 5.593 6.545 1.00 92.69 208 ILE A O 1
ATOM 1524 N N . ALA A 1 209 ? 0.224 6.200 6.404 1.00 87.56 209 ALA A N 1
ATOM 1525 C CA . ALA A 1 209 ? 0.073 6.847 5.110 1.00 87.56 209 ALA A CA 1
ATOM 1526 C C . ALA A 1 209 ? -0.071 5.775 4.020 1.00 87.56 209 ALA A C 1
ATOM 1528 O O . ALA A 1 209 ? 0.758 4.872 3.915 1.00 87.56 209 ALA A O 1
ATOM 1529 N N . SER A 1 210 ? -1.126 5.869 3.213 1.00 84.06 210 SER A N 1
ATOM 1530 C CA . SER A 1 210 ? -1.258 5.059 2.004 1.00 84.06 210 SER A CA 1
ATOM 1531 C C . SER A 1 210 ? -0.601 5.791 0.841 1.00 84.06 210 SER A C 1
ATOM 1533 O O . SER A 1 210 ? -0.797 6.998 0.689 1.00 84.06 210 SER A O 1
ATOM 1535 N N . ALA A 1 211 ? 0.172 5.073 0.030 1.00 88.56 211 ALA A N 1
ATOM 1536 C CA . ALA A 1 211 ? 0.622 5.608 -1.243 1.00 88.56 211 ALA A CA 1
ATOM 1537 C C . ALA A 1 211 ? -0.571 5.713 -2.201 1.00 88.56 211 ALA A C 1
ATOM 1539 O O . ALA A 1 211 ? -1.405 4.806 -2.281 1.00 88.56 211 ALA A O 1
ATOM 1540 N N . ASP A 1 212 ? -0.621 6.816 -2.936 1.00 94.19 212 ASP A N 1
ATOM 1541 C CA . ASP A 1 212 ? -1.580 7.010 -4.009 1.00 94.19 212 ASP A CA 1
ATOM 1542 C C . ASP A 1 212 ? -1.037 6.303 -5.266 1.00 94.19 212 ASP A C 1
ATOM 1544 O O . ASP A 1 212 ? 0.138 6.445 -5.614 1.00 94.19 212 ASP A O 1
ATOM 1548 N N . THR A 1 213 ? -1.863 5.520 -5.958 1.00 96.62 213 THR A N 1
ATOM 1549 C CA . THR A 1 213 ? -1.441 4.781 -7.160 1.00 96.62 213 THR A CA 1
ATOM 1550 C C . THR A 1 213 ? -2.444 4.916 -8.287 1.00 96.62 213 THR A C 1
ATOM 1552 O O . THR A 1 213 ? -3.639 5.117 -8.079 1.00 96.62 213 THR A O 1
ATOM 1555 N N . VAL A 1 214 ? -1.947 4.780 -9.510 1.00 97.50 214 VAL A N 1
ATOM 1556 C CA . VAL A 1 214 ? -2.748 4.709 -10.727 1.00 97.50 214 VAL A CA 1
ATOM 1557 C C . VAL A 1 214 ? -2.339 3.463 -11.488 1.00 97.50 214 VAL A C 1
ATOM 1559 O O . VAL A 1 214 ? -1.154 3.183 -11.641 1.00 97.50 214 VAL A O 1
ATOM 1562 N N . THR A 1 215 ? -3.306 2.696 -11.969 1.00 97.69 215 THR A N 1
ATOM 1563 C CA . THR A 1 215 ? -3.056 1.463 -12.714 1.00 97.69 215 THR A CA 1
ATOM 1564 C C . THR A 1 215 ? -3.980 1.379 -13.912 1.00 97.69 215 THR A C 1
ATOM 1566 O O . THR A 1 215 ? -5.183 1.607 -13.785 1.00 97.69 215 THR A O 1
ATOM 1569 N N . LEU A 1 216 ? -3.433 1.037 -15.077 1.00 97.62 216 LEU A N 1
ATOM 1570 C CA . LEU A 1 216 ? -4.216 0.709 -16.266 1.00 97.62 216 LEU A CA 1
ATOM 1571 C C . LEU A 1 216 ? -4.225 -0.809 -16.434 1.00 97.62 216 LEU A C 1
ATOM 1573 O O . LEU A 1 216 ? -3.180 -1.403 -16.684 1.00 97.62 216 LEU A O 1
ATOM 1577 N N . ARG A 1 217 ? -5.392 -1.443 -16.287 1.00 94.88 217 ARG A N 1
ATOM 1578 C CA . ARG A 1 217 ? -5.525 -2.893 -16.453 1.00 94.88 217 ARG A CA 1
ATOM 1579 C C . ARG A 1 217 ? -6.843 -3.279 -17.112 1.00 94.88 217 ARG A C 1
ATOM 1581 O O . ARG A 1 217 ? -7.903 -2.784 -16.736 1.00 94.88 217 ARG A O 1
ATOM 1588 N N . GLY A 1 218 ? -6.791 -4.172 -18.091 1.00 95.19 218 GLY A N 1
ATOM 1589 C CA . GLY A 1 218 ? -7.913 -4.539 -18.946 1.00 95.19 218 GLY A CA 1
ATOM 1590 C C . GLY A 1 218 ? -8.495 -3.333 -19.683 1.00 95.19 218 GLY A C 1
ATOM 1591 O O . GLY A 1 218 ? -9.707 -3.266 -19.876 1.00 95.19 218 GLY A O 1
ATOM 1592 N N . GLY A 1 219 ? -7.671 -2.329 -20.011 1.00 95.00 219 GLY A N 1
ATOM 1593 C CA . GLY A 1 219 ? -8.142 -1.065 -20.583 1.00 95.00 219 GLY A CA 1
ATOM 1594 C C . GLY A 1 219 ? -9.012 -0.207 -19.650 1.00 95.00 219 GLY A C 1
ATOM 1595 O O . GLY A 1 219 ? -9.668 0.720 -20.140 1.00 95.00 219 GLY A O 1
ATOM 1596 N N . ALA A 1 220 ? -9.036 -0.509 -18.346 1.00 97.12 220 ALA A N 1
ATOM 1597 C CA . ALA A 1 220 ? -9.705 0.261 -17.305 1.00 97.12 220 ALA A CA 1
ATOM 1598 C C . ALA A 1 220 ? -8.678 0.890 -16.355 1.00 97.12 220 ALA A C 1
ATOM 1600 O O . ALA A 1 220 ? -7.747 0.227 -15.896 1.00 97.12 220 ALA A O 1
ATOM 1601 N N . VAL A 1 221 ? -8.866 2.170 -16.036 1.00 98.06 221 VAL A N 1
ATOM 1602 C CA . VAL A 1 221 ? -8.010 2.885 -15.085 1.00 98.06 221 VAL A CA 1
ATOM 1603 C C . VAL A 1 221 ? -8.566 2.728 -13.677 1.00 98.06 221 VAL A C 1
ATOM 1605 O O . VAL A 1 221 ? -9.719 3.078 -13.408 1.00 98.06 221 VAL A O 1
ATOM 1608 N N . ARG A 1 222 ? -7.733 2.219 -12.772 1.00 97.75 222 ARG A N 1
ATOM 1609 C CA . ARG A 1 222 ? -7.979 2.170 -11.332 1.00 97.75 222 ARG A CA 1
ATOM 1610 C C . ARG A 1 222 ? -7.044 3.135 -10.629 1.00 97.75 222 ARG A C 1
ATOM 1612 O O . ARG A 1 222 ? -5.875 3.242 -10.983 1.00 97.75 222 ARG A O 1
ATOM 1619 N N . VAL A 1 223 ? -7.570 3.840 -9.641 1.00 97.12 223 VAL A N 1
ATOM 1620 C CA . VAL A 1 223 ? -6.809 4.771 -8.815 1.00 97.12 223 VAL A CA 1
ATOM 1621 C C . VAL A 1 223 ? -6.994 4.386 -7.362 1.00 97.12 223 VAL A C 1
ATOM 1623 O O . VAL A 1 223 ? -8.133 4.307 -6.903 1.00 97.12 223 VAL A O 1
ATOM 1626 N N . GLN A 1 224 ? -5.899 4.185 -6.638 1.00 95.00 224 GLN A N 1
ATOM 1627 C CA . GLN A 1 224 ? -5.922 4.218 -5.186 1.00 95.00 224 GLN A CA 1
ATOM 1628 C C . GLN A 1 224 ? -5.617 5.639 -4.725 1.00 95.00 224 GLN A C 1
ATOM 1630 O O . GLN A 1 224 ? -4.573 6.195 -5.059 1.00 95.00 224 GLN A O 1
ATOM 1635 N N . LYS A 1 225 ? -6.539 6.222 -3.965 1.00 93.44 225 LYS A N 1
ATOM 1636 C CA . LYS A 1 225 ? -6.407 7.558 -3.399 1.00 93.44 225 LYS A CA 1
ATOM 1637 C C . LYS A 1 225 ? -6.844 7.527 -1.942 1.00 93.44 225 LYS A C 1
ATOM 1639 O O . LYS A 1 225 ? -7.956 7.086 -1.652 1.00 93.44 225 LYS A O 1
ATOM 1644 N N . ASP A 1 226 ? -5.981 7.987 -1.039 1.00 88.62 226 ASP A N 1
ATOM 1645 C CA . ASP A 1 226 ? -6.234 7.980 0.413 1.00 88.62 226 ASP A CA 1
ATOM 1646 C C . ASP A 1 226 ? -6.594 6.581 0.957 1.00 88.62 226 ASP A C 1
ATOM 1648 O O . ASP A 1 226 ? -7.381 6.449 1.888 1.00 88.62 226 ASP A O 1
ATOM 1652 N N . GLY A 1 227 ? -6.056 5.519 0.343 1.00 87.56 227 GLY A N 1
ATOM 1653 C CA . GLY A 1 227 ? -6.355 4.120 0.680 1.00 87.56 227 GLY A CA 1
ATOM 1654 C C . GLY A 1 227 ? -7.673 3.567 0.115 1.00 87.56 227 GLY A C 1
ATOM 1655 O O . GLY A 1 227 ? -7.940 2.375 0.259 1.00 87.56 227 GLY A O 1
ATOM 1656 N N . SER A 1 228 ? -8.484 4.392 -0.552 1.00 89.69 228 SER A N 1
ATOM 1657 C CA . SER A 1 228 ? -9.697 3.968 -1.262 1.00 89.69 228 SER A CA 1
ATOM 1658 C C . SER A 1 228 ? -9.423 3.707 -2.742 1.00 89.69 228 SER A C 1
ATOM 1660 O O . SER A 1 228 ? -8.624 4.411 -3.354 1.00 89.69 228 SER A O 1
ATOM 1662 N N . GLN A 1 229 ? -10.109 2.729 -3.341 1.00 92.69 229 GLN A N 1
ATOM 1663 C CA . GLN A 1 229 ? -10.001 2.436 -4.774 1.00 92.69 229 GLN A CA 1
ATOM 1664 C C . GLN A 1 229 ? -11.160 3.025 -5.582 1.00 92.69 229 GLN A C 1
ATOM 1666 O O . GLN A 1 229 ? -12.330 2.867 -5.236 1.00 92.69 229 GLN A O 1
ATOM 1671 N N . PHE A 1 230 ? -10.828 3.623 -6.722 1.00 94.62 230 PHE A N 1
ATOM 1672 C CA . PHE A 1 230 ? -11.765 4.236 -7.655 1.00 94.62 230 PHE A CA 1
ATOM 1673 C C . PHE A 1 230 ? -11.523 3.718 -9.071 1.00 94.62 230 PHE A C 1
ATOM 1675 O O . PHE A 1 230 ? -10.383 3.611 -9.516 1.00 94.62 230 PHE A O 1
ATOM 1682 N N . ALA A 1 231 ? -12.598 3.436 -9.806 1.00 96.75 231 ALA A N 1
ATOM 1683 C CA . ALA A 1 231 ? -12.525 3.214 -11.246 1.00 96.75 231 ALA A CA 1
ATOM 1684 C C . ALA A 1 231 ? -12.773 4.541 -11.974 1.00 96.75 231 ALA A C 1
ATOM 1686 O O . ALA A 1 231 ? -13.786 5.203 -11.737 1.00 96.75 231 ALA A O 1
ATOM 1687 N N . VAL A 1 232 ? -11.871 4.926 -12.876 1.00 97.94 232 VAL A N 1
ATOM 1688 C CA . VAL A 1 232 ? -12.022 6.145 -13.676 1.00 97.94 232 VAL A CA 1
ATOM 1689 C C . VAL A 1 232 ? -12.598 5.764 -15.034 1.00 97.94 232 VAL A C 1
ATOM 1691 O O . VAL A 1 232 ? -11.926 5.168 -15.873 1.00 97.94 232 VAL A O 1
ATOM 1694 N N . ALA A 1 233 ? -13.872 6.091 -15.248 1.00 97.50 233 ALA A N 1
ATOM 1695 C CA . ALA A 1 233 ? -14.538 5.838 -16.522 1.00 97.50 233 ALA A CA 1
ATOM 1696 C C . ALA A 1 233 ? -13.906 6.657 -17.662 1.00 97.50 233 ALA A C 1
ATOM 1698 O O . ALA A 1 233 ? -13.440 7.781 -17.456 1.00 97.50 233 ALA A O 1
ATOM 1699 N N . ARG A 1 234 ? -13.941 6.127 -18.891 1.00 96.25 234 ARG A N 1
ATOM 1700 C CA . ARG A 1 234 ? -13.476 6.854 -20.085 1.00 96.25 234 ARG A CA 1
ATOM 1701 C C . ARG A 1 234 ? -14.192 8.200 -20.224 1.00 96.25 234 ARG A C 1
ATOM 1703 O O . ARG A 1 234 ? -15.388 8.304 -19.963 1.00 96.25 234 ARG A O 1
ATOM 1710 N N . GLY A 1 235 ? -13.447 9.235 -20.612 1.00 96.62 235 GLY A N 1
ATOM 1711 C CA . GLY A 1 235 ? -13.952 10.612 -20.699 1.00 96.62 235 GLY A CA 1
ATOM 1712 C C . GLY A 1 235 ? -14.153 11.314 -19.347 1.00 96.62 235 GLY A C 1
ATOM 1713 O O . GLY A 1 235 ? -14.534 12.482 -19.321 1.00 96.62 235 GLY A O 1
ATOM 1714 N N . ARG A 1 236 ? -13.890 10.642 -18.218 1.00 98.31 236 ARG A N 1
ATOM 1715 C CA . ARG A 1 236 ? -13.810 11.261 -16.890 1.00 98.31 236 ARG A CA 1
ATOM 1716 C C . ARG A 1 236 ? -12.352 11.425 -16.471 1.00 98.31 236 ARG A C 1
ATOM 1718 O O . ARG A 1 236 ? -11.460 10.745 -16.979 1.00 98.31 236 ARG A O 1
ATOM 1725 N N . SER A 1 237 ? -12.139 12.307 -15.503 1.00 98.06 237 SER A N 1
ATOM 1726 C CA . SER A 1 237 ? -10.862 12.451 -14.814 1.00 98.06 237 SER A CA 1
ATOM 1727 C C . SER A 1 237 ? -11.056 12.470 -13.305 1.00 98.06 237 SER A C 1
ATOM 1729 O O . SER A 1 237 ? -12.066 12.987 -12.826 1.00 98.06 237 SER A O 1
ATOM 1731 N N . LEU A 1 238 ? -10.061 11.989 -12.572 1.00 97.94 238 LEU A N 1
ATOM 1732 C CA . LEU A 1 238 ? -9.947 12.091 -11.125 1.00 97.94 238 LEU A CA 1
ATOM 1733 C C . LEU A 1 238 ? -8.741 12.971 -10.775 1.00 97.94 238 LEU A C 1
ATOM 1735 O O . LEU A 1 238 ? -7.715 12.912 -11.448 1.00 97.94 238 LEU A O 1
ATOM 1739 N N . MET A 1 239 ? -8.870 13.799 -9.740 1.00 97.12 239 MET A N 1
ATOM 1740 C CA . MET A 1 239 ? -7.775 14.623 -9.224 1.00 97.12 239 MET A CA 1
ATOM 1741 C C . MET A 1 239 ? -7.174 13.973 -7.971 1.00 97.12 239 MET A C 1
ATOM 1743 O O . MET A 1 239 ? -7.907 13.617 -7.045 1.00 97.12 239 MET A O 1
ATOM 1747 N N . MET A 1 240 ? -5.852 13.842 -7.944 1.00 95.19 240 MET A N 1
ATOM 1748 C CA . MET A 1 240 ? -5.060 13.311 -6.834 1.00 95.19 240 MET A CA 1
ATOM 1749 C C . MET A 1 240 ? -4.762 14.392 -5.787 1.00 95.19 240 MET A C 1
ATOM 1751 O O . MET A 1 240 ? -5.006 15.580 -6.002 1.00 95.19 240 MET A O 1
ATOM 1755 N N . ASN A 1 241 ? -4.232 13.987 -4.629 1.00 90.75 241 ASN A N 1
ATOM 1756 C CA . ASN A 1 241 ? -3.912 14.908 -3.531 1.00 90.75 241 ASN A CA 1
ATOM 1757 C C . ASN A 1 241 ? -2.810 15.918 -3.860 1.00 90.75 241 ASN A C 1
ATOM 1759 O O . ASN A 1 241 ? -2.813 17.029 -3.334 1.00 90.75 241 ASN A O 1
ATOM 1763 N N . ASP A 1 242 ? -1.875 15.534 -4.720 1.00 92.19 242 ASP A N 1
ATOM 1764 C CA . ASP A 1 242 ? -0.759 16.363 -5.167 1.00 92.19 242 ASP A CA 1
ATOM 1765 C C . ASP A 1 242 ? -1.133 17.301 -6.331 1.00 92.19 242 ASP A C 1
ATOM 1767 O O . ASP A 1 242 ? -0.297 18.083 -6.781 1.00 92.19 242 ASP A O 1
ATOM 1771 N N . GLY A 1 243 ? -2.381 17.248 -6.816 1.00 94.94 243 GLY A N 1
ATOM 1772 C CA . GLY A 1 243 ? -2.847 17.984 -7.992 1.00 94.94 243 GLY A CA 1
ATOM 1773 C C . GLY A 1 243 ? -2.616 17.267 -9.326 1.00 94.94 243 GLY A C 1
ATOM 1774 O O . GLY A 1 243 ? -2.911 17.843 -10.373 1.00 94.94 243 GLY A O 1
ATOM 1775 N N . THR A 1 244 ? -2.116 16.028 -9.317 1.00 97.06 244 THR A N 1
ATOM 1776 C CA . THR A 1 244 ? -2.046 15.182 -10.513 1.00 97.06 244 THR A CA 1
ATOM 1777 C C . THR A 1 244 ? -3.458 14.813 -10.974 1.00 97.06 244 THR A C 1
ATOM 1779 O O . THR A 1 244 ? -4.301 14.395 -10.183 1.00 97.06 244 THR A O 1
ATOM 1782 N N . LYS A 1 245 ? -3.741 14.954 -12.270 1.00 97.94 245 LYS A N 1
ATOM 1783 C CA . LYS A 1 245 ? -5.023 14.595 -12.884 1.00 97.94 245 LYS A CA 1
ATOM 1784 C C . LYS A 1 245 ? -4.882 13.302 -13.676 1.00 97.94 245 LYS A C 1
ATOM 1786 O O . LYS A 1 245 ? -4.046 13.201 -14.568 1.00 97.94 245 LYS A O 1
ATOM 1791 N N . VAL A 1 246 ? -5.742 12.340 -13.379 1.00 98.31 246 VAL A N 1
ATOM 1792 C CA . VAL A 1 246 ? -5.761 11.009 -13.990 1.00 98.31 246 VAL A CA 1
ATOM 1793 C C . VAL A 1 246 ? -7.007 10.867 -14.846 1.00 98.31 246 VAL A C 1
ATOM 1795 O O . VAL A 1 246 ? -8.112 11.094 -14.359 1.00 98.31 246 VAL A O 1
ATOM 1798 N N . PHE A 1 247 ? -6.855 10.472 -16.103 1.00 98.50 247 PHE A N 1
ATOM 1799 C CA . PHE A 1 247 ? -7.953 10.283 -17.046 1.00 98.50 247 PHE A CA 1
ATOM 1800 C C . PHE A 1 247 ? -8.271 8.798 -17.237 1.00 98.50 247 PHE A C 1
ATOM 1802 O O . PHE A 1 247 ? -7.391 7.943 -17.163 1.00 98.50 247 PHE A O 1
ATOM 1809 N N . GLY A 1 248 ? -9.540 8.480 -17.508 1.00 98.12 248 GLY A N 1
ATOM 1810 C CA . GLY A 1 248 ? -10.008 7.095 -17.673 1.00 98.12 248 GLY A CA 1
ATOM 1811 C C . GLY A 1 248 ? -9.507 6.368 -18.927 1.00 98.12 248 GLY A C 1
ATOM 1812 O O . GLY A 1 248 ? -9.863 5.214 -19.149 1.00 98.12 248 GLY A O 1
ATOM 1813 N N . ASP A 1 249 ? -8.717 7.033 -19.769 1.00 97.81 249 ASP A N 1
ATOM 1814 C CA . ASP A 1 249 ? -8.027 6.472 -20.936 1.00 97.81 249 ASP A CA 1
ATOM 1815 C C . ASP A 1 249 ? -6.542 6.147 -20.669 1.00 97.81 249 ASP A C 1
ATOM 1817 O O . ASP A 1 249 ? -5.831 5.715 -21.579 1.00 97.81 249 ASP A O 1
ATOM 1821 N N . GLY A 1 250 ? -6.081 6.335 -19.428 1.00 97.62 250 GLY A N 1
ATOM 1822 C CA . GLY A 1 250 ? -4.709 6.073 -18.997 1.00 97.62 250 GLY A CA 1
ATOM 1823 C C . GLY A 1 250 ? -3.771 7.270 -19.145 1.00 97.62 250 GLY A C 1
ATOM 1824 O O . GLY A 1 250 ? -2.579 7.128 -18.879 1.00 97.62 250 GLY A O 1
ATOM 1825 N N . TYR A 1 251 ? -4.264 8.439 -19.563 1.00 98.12 251 TYR A N 1
ATOM 1826 C CA . TYR A 1 251 ? -3.465 9.661 -19.570 1.00 98.12 251 TYR A CA 1
ATOM 1827 C C . TYR A 1 251 ? -3.356 10.252 -18.158 1.00 98.12 251 TYR A C 1
ATOM 1829 O O . TYR A 1 251 ? -4.340 10.329 -17.421 1.00 98.12 251 TYR A O 1
ATOM 1837 N N . VAL A 1 252 ? -2.161 10.693 -17.775 1.00 98.31 252 VAL A N 1
ATOM 1838 C CA . VAL A 1 252 ? -1.873 11.321 -16.482 1.00 98.31 252 VAL A CA 1
ATOM 1839 C C . VAL A 1 252 ? -1.207 12.668 -16.735 1.00 98.31 252 VAL A C 1
ATOM 1841 O O . VAL A 1 252 ? -0.242 12.755 -17.492 1.00 98.31 252 VAL A O 1
ATOM 1844 N N . VAL A 1 253 ? -1.728 13.725 -16.112 1.00 98.19 253 VAL A N 1
ATOM 1845 C CA . VAL A 1 253 ? -1.186 15.089 -16.164 1.00 98.19 253 VAL A CA 1
ATOM 1846 C C . VAL A 1 253 ? -0.734 15.469 -14.763 1.00 98.19 253 VAL A C 1
ATOM 1848 O O . VAL A 1 253 ? -1.561 15.650 -13.870 1.00 98.19 253 VAL A O 1
ATOM 1851 N N . PHE A 1 254 ? 0.572 15.577 -14.565 1.00 97.25 254 PHE A N 1
ATOM 1852 C CA . PHE A 1 254 ? 1.161 15.953 -13.287 1.00 97.25 254 PHE A CA 1
ATOM 1853 C C . PHE A 1 254 ? 0.934 17.439 -12.996 1.00 97.25 254 PHE A C 1
ATOM 1855 O O . PHE A 1 254 ? 0.665 18.240 -13.895 1.00 97.25 254 PHE A O 1
ATOM 1862 N N . ARG A 1 255 ? 1.081 17.832 -11.727 1.00 96.19 255 ARG A N 1
ATOM 1863 C CA . ARG A 1 255 ? 0.926 19.230 -11.289 1.00 96.19 255 ARG A CA 1
ATOM 1864 C C . ARG A 1 255 ? 1.835 20.215 -12.038 1.00 96.19 255 ARG A C 1
ATOM 1866 O O . ARG A 1 255 ? 1.456 21.367 -12.223 1.00 96.19 255 ARG A O 1
ATOM 1873 N N . ASP A 1 256 ? 3.020 19.776 -12.453 1.00 96.19 256 ASP A N 1
ATOM 1874 C CA . ASP A 1 256 ? 3.987 20.580 -13.215 1.00 96.19 256 ASP A CA 1
ATOM 1875 C C . ASP A 1 256 ? 3.650 20.691 -14.717 1.00 96.19 256 ASP A C 1
ATOM 1877 O O . ASP A 1 256 ? 4.392 21.312 -15.475 1.00 96.19 256 ASP A O 1
ATOM 1881 N N . GLY A 1 257 ? 2.535 20.098 -15.157 1.00 97.31 257 GLY A N 1
ATOM 1882 C CA . GLY A 1 257 ? 2.089 20.084 -16.546 1.00 97.31 257 GLY A CA 1
ATOM 1883 C C . GLY A 1 257 ? 2.719 18.983 -17.400 1.00 97.31 257 GLY A C 1
ATOM 1884 O O . GLY A 1 257 ? 2.295 18.804 -18.544 1.00 97.31 257 GLY A O 1
ATOM 1885 N N . ARG A 1 258 ? 3.684 18.208 -16.877 1.00 97.69 258 ARG A N 1
ATOM 1886 C CA . ARG A 1 258 ? 4.179 17.017 -17.579 1.00 97.69 258 ARG A CA 1
ATOM 1887 C C . ARG A 1 258 ? 3.057 16.006 -17.741 1.00 97.69 258 ARG A C 1
ATOM 1889 O O . ARG A 1 258 ? 2.112 15.948 -16.954 1.00 97.69 258 ARG A O 1
ATOM 1896 N N . THR A 1 259 ? 3.185 15.181 -18.769 1.00 98.06 259 THR A N 1
ATOM 1897 C CA . THR A 1 259 ? 2.180 14.177 -19.099 1.00 98.06 259 THR A CA 1
ATOM 1898 C C . THR A 1 259 ? 2.820 12.813 -19.296 1.00 98.06 259 THR A C 1
ATOM 1900 O O . THR A 1 259 ? 3.960 12.717 -19.749 1.00 98.06 259 THR A O 1
ATOM 1903 N N . GLN A 1 260 ? 2.093 11.764 -18.929 1.00 98.12 260 GLN A N 1
ATOM 1904 C CA . GLN A 1 260 ? 2.495 10.374 -19.107 1.00 98.12 260 GLN A CA 1
ATOM 1905 C C . GLN A 1 260 ? 1.270 9.559 -19.501 1.00 98.12 260 GLN A C 1
ATOM 1907 O O . GLN A 1 260 ? 0.192 9.729 -18.935 1.00 98.12 260 GLN A O 1
ATOM 1912 N N . ARG A 1 261 ? 1.433 8.668 -20.477 1.00 98.25 261 ARG A N 1
ATOM 1913 C CA . ARG A 1 261 ? 0.406 7.694 -20.840 1.00 98.25 261 ARG A CA 1
ATOM 1914 C C . ARG A 1 261 ? 0.793 6.346 -20.260 1.00 98.25 261 ARG A C 1
ATOM 1916 O O . ARG A 1 261 ? 1.872 5.853 -20.569 1.00 98.25 261 ARG A O 1
ATOM 1923 N N . LEU A 1 262 ? -0.093 5.777 -19.451 1.00 98.06 262 LEU A N 1
ATOM 1924 C CA . LEU A 1 262 ? 0.117 4.466 -18.857 1.00 98.06 262 LEU A CA 1
ATOM 1925 C C . LEU A 1 262 ? 0.015 3.367 -19.912 1.00 98.06 262 LEU A C 1
ATOM 1927 O O . LEU A 1 262 ? -0.857 3.393 -20.787 1.00 98.06 262 LEU A O 1
ATOM 1931 N N . SER A 1 263 ? 0.900 2.390 -19.785 1.00 98.00 263 SER A N 1
ATOM 1932 C CA . SER A 1 263 ? 0.857 1.121 -20.497 1.00 98.00 263 SER A CA 1
ATOM 1933 C C . SER A 1 263 ? -0.013 0.113 -19.744 1.00 98.00 263 SER A C 1
ATOM 1935 O O . SER A 1 263 ? -0.251 0.232 -18.543 1.00 98.00 263 SER A O 1
ATOM 1937 N N . GLU A 1 264 ? -0.504 -0.900 -20.451 1.00 97.25 264 GLU A N 1
ATOM 1938 C CA . GLU A 1 264 ? -1.278 -1.983 -19.843 1.00 97.25 264 GLU A CA 1
ATOM 1939 C C . GLU A 1 264 ? -0.432 -2.729 -18.793 1.00 97.25 264 GLU A C 1
ATOM 1941 O O . GLU A 1 264 ? 0.679 -3.176 -19.078 1.00 97.25 264 GLU A O 1
ATOM 1946 N N . GLY A 1 265 ? -0.957 -2.836 -17.571 1.00 94.12 265 GLY A N 1
ATOM 1947 C CA . GLY A 1 265 ? -0.269 -3.396 -16.406 1.00 94.12 265 GLY A CA 1
ATOM 1948 C C . GLY A 1 265 ? 0.678 -2.429 -15.687 1.00 94.12 265 GLY A C 1
ATOM 1949 O O . GLY A 1 265 ? 1.265 -2.809 -14.676 1.00 94.12 265 GLY A O 1
ATOM 1950 N N . GLU A 1 266 ? 0.839 -1.192 -16.165 1.00 96.62 266 GLU A N 1
ATOM 1951 C CA . GLU A 1 266 ? 1.689 -0.194 -15.514 1.00 96.62 266 GLU A CA 1
ATOM 1952 C C . GLU A 1 266 ? 1.031 0.332 -14.234 1.00 96.62 266 GLU A C 1
ATOM 1954 O O . GLU A 1 266 ? -0.144 0.711 -14.232 1.00 96.62 266 GLU A O 1
ATOM 1959 N N . ILE A 1 267 ? 1.816 0.382 -13.155 1.00 96.81 267 ILE A N 1
ATOM 1960 C CA . ILE A 1 267 ? 1.437 0.986 -11.879 1.00 96.81 267 ILE A CA 1
ATOM 1961 C C . ILE A 1 267 ? 2.298 2.233 -11.686 1.00 96.81 267 ILE A C 1
ATOM 1963 O O . ILE A 1 267 ? 3.512 2.139 -11.504 1.00 96.81 267 ILE A O 1
ATOM 1967 N N . LEU A 1 268 ? 1.662 3.399 -11.709 1.00 96.62 268 LEU A N 1
ATOM 1968 C CA . LEU A 1 268 ? 2.284 4.674 -11.386 1.00 96.62 268 LEU A CA 1
ATOM 1969 C C . LEU A 1 268 ? 2.005 5.008 -9.922 1.00 96.62 268 LEU A C 1
ATOM 1971 O O . LEU A 1 268 ? 0.856 5.226 -9.540 1.00 96.62 268 LEU A O 1
ATOM 1975 N N . THR A 1 269 ? 3.058 5.087 -9.114 1.00 93.81 269 THR A N 1
ATOM 1976 C CA . THR A 1 269 ? 2.964 5.601 -7.745 1.00 93.81 269 THR A CA 1
ATOM 1977 C C . THR A 1 269 ? 3.070 7.119 -7.761 1.00 93.81 269 THR A C 1
ATOM 1979 O O . THR A 1 269 ? 4.010 7.682 -8.324 1.00 93.81 269 THR A O 1
ATOM 1982 N N . VAL A 1 270 ? 2.117 7.781 -7.117 1.00 91.94 270 VAL A N 1
ATOM 1983 C CA . VAL A 1 270 ? 2.069 9.231 -6.946 1.00 91.94 270 VAL A CA 1
ATOM 1984 C C . VAL A 1 270 ? 2.370 9.541 -5.482 1.00 91.94 270 VAL A C 1
ATOM 1986 O O . VAL A 1 270 ? 1.921 8.834 -4.579 1.00 91.94 270 VAL A O 1
ATOM 1989 N N . GLN A 1 271 ? 3.159 10.585 -5.220 1.00 80.19 271 GLN A N 1
ATOM 1990 C CA . GLN A 1 271 ? 3.409 10.997 -3.841 1.00 80.19 271 GLN A CA 1
ATOM 1991 C C . GLN A 1 271 ? 2.106 11.505 -3.218 1.00 80.19 271 GLN A C 1
ATOM 1993 O O . GLN A 1 271 ? 1.590 12.557 -3.591 1.00 80.19 271 GLN A O 1
ATOM 1998 N N . GLY A 1 272 ? 1.581 10.751 -2.253 1.00 68.38 272 GLY A N 1
ATOM 1999 C CA . GLY A 1 272 ? 0.473 11.206 -1.427 1.00 68.38 272 GLY A CA 1
ATOM 2000 C C . GLY A 1 272 ? 0.909 12.392 -0.567 1.00 68.38 272 GLY A C 1
ATOM 2001 O O . GLY A 1 272 ? 2.024 12.427 -0.044 1.00 68.38 272 GLY A O 1
ATOM 2002 N N . VAL A 1 273 ? 0.023 13.371 -0.394 1.00 64.69 273 VAL A N 1
ATOM 2003 C CA . VAL A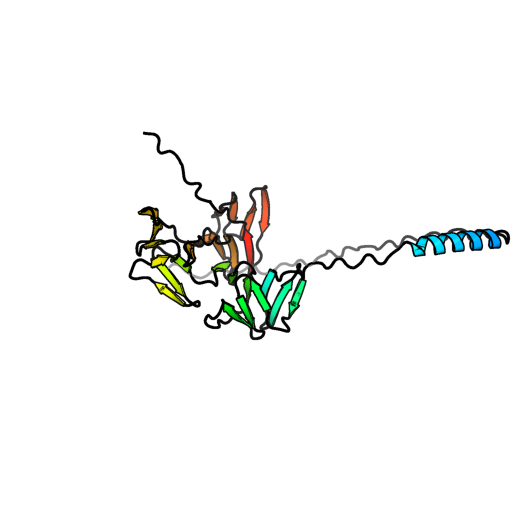 1 273 ? 0.236 14.435 0.590 1.00 64.69 273 VAL A CA 1
ATOM 2004 C C . VAL A 1 273 ? -0.316 13.941 1.917 1.00 64.69 273 VAL A C 1
ATOM 2006 O O . VAL A 1 273 ? -1.533 13.910 2.111 1.00 64.69 273 VAL A O 1
ATOM 2009 N N . THR A 1 274 ? 0.558 13.574 2.854 1.00 56.75 274 THR A N 1
ATOM 2010 C CA . THR A 1 274 ? 0.124 13.313 4.228 1.00 56.75 274 THR A CA 1
ATOM 2011 C C . THR A 1 274 ? -0.394 14.624 4.802 1.00 56.75 274 THR A C 1
ATOM 2013 O O . THR A 1 274 ? 0.380 15.527 5.124 1.00 56.75 274 THR A O 1
ATOM 2016 N N . ARG A 1 275 ? -1.717 14.764 4.931 1.00 56.25 275 ARG A N 1
ATOM 2017 C CA . ARG A 1 275 ? -2.284 15.834 5.750 1.00 56.25 275 ARG A CA 1
ATOM 2018 C C . ARG A 1 275 ? -1.981 15.494 7.200 1.00 56.25 275 ARG A C 1
ATOM 2020 O O . ARG A 1 275 ? -2.784 14.851 7.870 1.00 56.25 275 ARG A O 1
ATOM 2027 N N . THR A 1 276 ? -0.827 15.928 7.692 1.00 53.31 276 THR A N 1
ATOM 2028 C CA . THR A 1 276 ? -0.631 16.059 9.131 1.00 53.31 276 THR A CA 1
ATOM 2029 C C . THR A 1 276 ? -1.712 17.028 9.586 1.00 53.31 276 THR A C 1
ATOM 2031 O O . THR A 1 276 ? -1.673 18.202 9.213 1.00 53.31 276 THR A O 1
ATOM 2034 N N . GLN A 1 277 ? -2.737 16.539 10.290 1.00 53.19 277 GLN A N 1
ATOM 2035 C CA . GLN A 1 277 ? -3.717 17.412 10.924 1.00 53.19 277 GLN A CA 1
ATOM 2036 C C . GLN A 1 277 ? -2.952 18.244 11.953 1.00 53.19 277 GLN A C 1
ATOM 2038 O O . GLN A 1 277 ? -2.743 17.822 13.086 1.00 53.19 277 GLN A O 1
ATOM 2043 N N . SER A 1 278 ? -2.455 19.402 11.525 1.00 46.78 278 SER A N 1
ATOM 2044 C CA . SER A 1 278 ? -1.916 20.412 12.418 1.00 46.78 278 SER A CA 1
ATOM 2045 C C . SER A 1 278 ? -3.078 20.833 13.305 1.00 46.78 278 SER A C 1
ATOM 2047 O O . SER A 1 278 ? -4.011 21.490 12.841 1.00 46.78 278 SER A O 1
ATOM 2049 N N . GLY A 1 279 ? -3.081 20.337 14.544 1.00 47.38 279 GLY A N 1
ATOM 2050 C 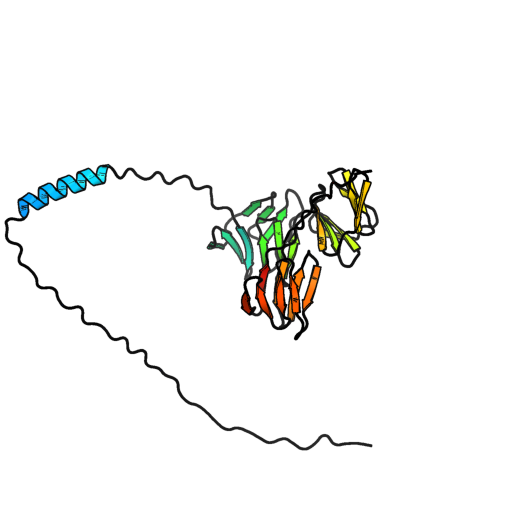CA . GLY A 1 279 ? -4.112 20.635 15.523 1.00 47.38 279 GLY A CA 1
ATOM 2051 C C . GLY A 1 279 ? -4.245 22.145 15.656 1.00 47.38 279 GLY A C 1
ATOM 2052 O O . GLY A 1 279 ? -3.307 22.818 16.087 1.00 47.38 279 GLY A O 1
ATOM 2053 N N . SER A 1 280 ? -5.401 22.681 15.267 1.00 46.00 280 SER A N 1
ATOM 2054 C CA . SER A 1 280 ? -5.723 24.087 15.458 1.00 46.00 280 SER A CA 1
ATOM 2055 C C . SER A 1 280 ? -5.766 24.380 16.959 1.00 46.00 280 SER A C 1
ATOM 2057 O O . SER A 1 280 ? -6.777 24.169 17.630 1.00 46.00 280 SER A O 1
ATOM 2059 N N . ARG A 1 281 ? -4.646 24.864 17.500 1.00 55.78 281 ARG A N 1
ATOM 2060 C CA . ARG A 1 281 ? -4.625 25.622 18.749 1.00 55.78 281 ARG A CA 1
ATOM 2061 C C . ARG A 1 281 ? -5.351 26.936 18.491 1.00 55.78 281 ARG A C 1
ATOM 2063 O O . ARG A 1 281 ? -4.836 27.808 17.803 1.00 55.78 281 ARG A O 1
ATOM 2070 N N . GLY A 1 282 ? -6.553 27.041 19.036 1.00 47.47 282 GLY A N 1
ATOM 2071 C CA . GLY A 1 282 ? -7.371 28.245 18.979 1.00 47.47 282 GLY A CA 1
ATOM 2072 C C . GLY A 1 282 ? -8.521 28.192 19.975 1.00 47.47 282 GLY A C 1
ATOM 2073 O O . GLY A 1 282 ? -9.640 28.528 19.621 1.00 47.47 282 GLY A O 1
ATOM 2074 N N . ALA A 1 283 ? -8.265 27.724 21.200 1.00 48.97 283 ALA A N 1
ATOM 2075 C CA . ALA A 1 283 ? -9.153 28.001 22.323 1.00 48.97 283 ALA A CA 1
ATOM 2076 C C . ALA A 1 283 ? -8.736 29.357 22.907 1.00 48.97 283 ALA A C 1
ATOM 2078 O O . ALA A 1 283 ? -7.858 29.427 23.762 1.00 48.97 283 ALA A O 1
ATOM 2079 N N . GLY A 1 284 ? -9.307 30.426 22.357 1.00 57.66 284 GLY A N 1
ATOM 2080 C CA . GLY A 1 284 ? -9.376 31.729 23.004 1.00 57.66 284 GLY A CA 1
ATOM 2081 C C . GLY A 1 284 ? -10.837 31.994 23.342 1.00 57.66 284 GLY A C 1
ATOM 2082 O O . GLY A 1 284 ? -11.611 32.314 22.443 1.00 57.66 284 GLY A O 1
ATOM 2083 N N . TYR A 1 285 ? -11.195 31.799 24.609 1.00 50.91 285 TYR A N 1
ATOM 2084 C CA . TYR A 1 285 ? -12.357 32.408 25.252 1.00 50.91 285 TYR A CA 1
ATOM 2085 C C . TYR A 1 285 ? -11.834 33.258 26.403 1.00 50.91 285 TYR A C 1
ATOM 2087 O O . TYR A 1 285 ? -10.898 32.773 27.084 1.00 50.91 285 TYR A O 1
#

Solvent-accessible surface area (backbone atoms only — not comparable to full-atom values): 17015 Å² total; per-residue (Å²): 140,88,85,84,92,79,89,83,83,88,86,81,89,83,91,77,91,80,87,85,88,74,86,80,81,82,78,82,77,79,78,79,82,76,83,87,77,83,79,65,91,80,53,68,65,60,52,54,55,52,52,52,54,53,55,62,59,56,73,70,65,63,79,75,68,76,72,85,67,74,78,77,62,63,51,33,39,32,30,50,93,91,39,38,32,35,30,40,87,89,44,77,41,74,47,91,52,74,43,77,39,58,84,54,27,40,34,42,62,86,38,31,33,25,50,62,92,44,56,78,42,75,65,52,81,54,24,34,41,37,36,87,41,36,38,34,39,76,77,35,50,61,43,68,65,63,49,28,39,32,25,52,92,78,39,27,30,42,32,52,70,79,47,74,43,78,50,93,53,65,44,76,24,69,63,60,24,32,41,36,44,85,31,30,43,32,44,64,89,64,53,73,46,81,59,52,56,27,41,34,28,35,55,57,58,49,75,51,88,45,66,20,23,37,18,23,49,96,85,39,19,32,33,27,52,61,45,30,80,44,76,37,51,71,94,39,71,48,75,47,84,64,54,30,36,39,32,11,81,30,43,34,36,41,66,88,69,50,73,50,74,59,48,86,67,36,69,47,80,46,77,53,65,81,77,71,78,74,76,82,86,73,92,81,130